Protein AF-A0A943BUR5-F1 (afdb_monomer_lite)

pLDDT: mean 74.82, std 19.01, range [36.94, 98.31]

Radius of gyration: 28.31 Å; chains: 1; bounding box: 48×36×128 Å

Structure (mmCIF, N/CA/C/O backbone):
data_AF-A0A943BUR5-F1
#
_entry.id   AF-A0A943BUR5-F1
#
loop_
_atom_site.group_PDB
_atom_site.id
_atom_site.type_symbol
_atom_site.label_atom_id
_atom_site.label_alt_id
_atom_site.label_comp_id
_atom_site.label_asym_id
_atom_site.label_entity_id
_atom_site.label_seq_id
_atom_site.pdbx_PDB_ins_code
_atom_site.Cartn_x
_atom_site.Cartn_y
_atom_site.Cartn_z
_atom_site.occupancy
_atom_site.B_iso_or_equiv
_atom_site.auth_seq_id
_atom_site.auth_comp_id
_atom_site.auth_asym_id
_atom_site.auth_atom_id
_atom_site.pdbx_PDB_model_num
ATOM 1 N N . MET A 1 1 ? -1.966 -0.300 -66.893 1.00 48.59 1 MET A N 1
ATOM 2 C CA . MET A 1 1 ? -0.789 -0.716 -66.089 1.00 48.59 1 MET A CA 1
ATOM 3 C C . MET A 1 1 ? -0.615 0.048 -64.767 1.00 48.59 1 MET A C 1
ATOM 5 O O . MET A 1 1 ? -0.230 -0.584 -63.796 1.00 48.59 1 MET A O 1
ATOM 9 N N . LYS A 1 2 ? -0.965 1.343 -64.656 1.00 49.06 2 LYS A N 1
ATOM 10 C CA . LYS A 1 2 ? -0.746 2.152 -63.429 1.00 49.06 2 LYS A CA 1
ATOM 11 C C . LYS A 1 2 ? -1.507 1.697 -62.161 1.00 49.06 2 LYS A C 1
ATOM 13 O O . LYS A 1 2 ? -0.948 1.743 -61.075 1.00 49.06 2 LYS A O 1
ATOM 18 N N . LYS A 1 3 ? -2.745 1.194 -62.281 1.00 46.44 3 LYS A N 1
ATOM 19 C CA . LYS A 1 3 ? -3.574 0.787 -61.118 1.00 46.44 3 LYS A CA 1
ATOM 20 C C . LYS A 1 3 ? -3.070 -0.474 -60.391 1.00 46.44 3 LYS A C 1
ATOM 22 O O . LYS A 1 3 ? -3.267 -0.600 -59.191 1.00 46.44 3 LYS A O 1
ATOM 27 N N . ARG A 1 4 ? -2.395 -1.387 -61.104 1.00 51.41 4 ARG A N 1
ATOM 28 C CA . ARG A 1 4 ? -1.845 -2.628 -60.523 1.00 51.41 4 ARG A CA 1
ATOM 29 C C . ARG A 1 4 ? -0.559 -2.374 -59.729 1.00 51.41 4 ARG A C 1
ATOM 31 O O . ARG A 1 4 ? -0.364 -2.996 -58.698 1.00 51.41 4 ARG A O 1
ATOM 38 N N . PHE A 1 5 ? 0.258 -1.412 -60.160 1.00 54.47 5 PHE A N 1
ATOM 39 C CA . PHE A 1 5 ? 1.472 -1.009 -59.440 1.00 54.47 5 PHE A CA 1
ATOM 40 C C . PHE A 1 5 ? 1.167 -0.359 -58.085 1.00 54.47 5 PHE A C 1
ATOM 42 O O . PHE A 1 5 ? 1.827 -0.668 -57.099 1.00 54.47 5 PHE A O 1
ATOM 49 N N . ILE A 1 6 ? 0.128 0.480 -58.015 1.00 58.66 6 ILE A N 1
ATOM 50 C CA . ILE A 1 6 ? -0.286 1.131 -56.761 1.00 58.66 6 ILE A CA 1
ATOM 51 C C . ILE A 1 6 ? -0.806 0.097 -55.753 1.00 58.66 6 ILE A C 1
ATOM 53 O O . ILE A 1 6 ? -0.440 0.154 -54.586 1.00 58.66 6 ILE A O 1
ATOM 57 N N . ALA A 1 7 ? -1.599 -0.883 -56.198 1.00 56.56 7 ALA A N 1
ATOM 58 C CA . ALA A 1 7 ? -2.102 -1.947 -55.327 1.00 56.56 7 ALA A CA 1
ATOM 59 C C . ALA A 1 7 ? -0.975 -2.836 -54.769 1.00 56.56 7 ALA A C 1
ATOM 61 O O . ALA A 1 7 ? -1.014 -3.212 -53.602 1.00 56.56 7 ALA A O 1
ATOM 62 N N . ILE A 1 8 ? 0.051 -3.123 -55.578 1.00 63.22 8 ILE A N 1
ATOM 63 C CA . ILE A 1 8 ? 1.225 -3.895 -55.147 1.00 63.22 8 ILE A CA 1
ATOM 64 C C . ILE A 1 8 ? 2.086 -3.085 -54.171 1.00 63.22 8 ILE A C 1
ATOM 66 O O . ILE A 1 8 ? 2.535 -3.642 -53.178 1.00 63.22 8 ILE A O 1
ATOM 70 N N . MET A 1 9 ? 2.267 -1.774 -54.385 1.00 54.09 9 MET A N 1
ATOM 71 C CA . MET A 1 9 ? 2.947 -0.914 -53.406 1.00 54.09 9 MET A CA 1
ATOM 72 C C . MET A 1 9 ? 2.174 -0.797 -52.092 1.00 54.09 9 MET A C 1
ATOM 74 O O . MET A 1 9 ? 2.799 -0.815 -51.041 1.00 54.09 9 MET A O 1
ATOM 78 N N . LEU A 1 10 ? 0.839 -0.713 -52.124 1.00 55.47 10 LEU A N 1
ATOM 79 C CA . LEU A 1 10 ? 0.026 -0.679 -50.904 1.00 55.47 10 LEU A CA 1
ATOM 80 C C . LEU A 1 10 ? 0.082 -2.015 -50.155 1.00 55.47 10 LEU A C 1
ATOM 82 O O . LEU A 1 10 ? 0.189 -2.022 -48.936 1.00 55.47 10 LEU A O 1
ATOM 86 N N . ALA A 1 11 ? 0.059 -3.141 -50.873 1.00 56.50 11 ALA A N 1
ATOM 87 C CA . ALA A 1 11 ? 0.195 -4.473 -50.288 1.00 56.50 11 ALA A CA 1
ATOM 88 C C . ALA A 1 11 ? 1.608 -4.719 -49.735 1.00 56.50 11 ALA A C 1
ATOM 90 O O . ALA A 1 11 ? 1.746 -5.290 -48.659 1.00 56.50 11 ALA A O 1
ATOM 91 N N . ALA A 1 12 ? 2.649 -4.237 -50.420 1.00 57.38 12 ALA A N 1
ATOM 92 C CA . ALA A 1 12 ? 4.021 -4.266 -49.923 1.00 57.38 12 ALA A CA 1
ATOM 93 C C . ALA A 1 12 ? 4.194 -3.345 -48.708 1.00 57.38 12 ALA A C 1
ATOM 95 O O . ALA A 1 12 ? 4.825 -3.743 -47.739 1.00 57.38 12 ALA A O 1
ATOM 96 N N . LEU A 1 13 ? 3.575 -2.160 -48.699 1.00 53.06 13 LEU A N 1
ATOM 97 C CA . LEU A 1 13 ? 3.567 -1.275 -47.536 1.00 53.06 13 LEU A CA 1
ATOM 98 C C . LEU A 1 13 ? 2.809 -1.914 -46.369 1.00 53.06 13 LEU A C 1
ATOM 100 O O . LEU A 1 13 ? 3.304 -1.869 -45.259 1.00 53.06 13 LEU A O 1
ATOM 104 N N . MET A 1 14 ? 1.677 -2.587 -46.595 1.00 55.06 14 MET A N 1
ATOM 105 C CA . MET A 1 14 ? 0.971 -3.323 -45.537 1.00 55.06 14 MET A CA 1
ATOM 106 C C . MET A 1 14 ? 1.717 -4.583 -45.074 1.00 55.06 14 MET A C 1
ATOM 108 O O . MET A 1 14 ? 1.584 -4.954 -43.916 1.00 55.06 14 MET A O 1
ATOM 112 N N . ALA A 1 15 ? 2.543 -5.203 -45.921 1.00 54.59 15 ALA A N 1
ATOM 113 C CA . ALA A 1 15 ? 3.412 -6.321 -45.545 1.00 54.59 15 ALA A CA 1
ATOM 114 C C . ALA A 1 15 ? 4.686 -5.870 -44.801 1.00 54.59 15 ALA A C 1
ATOM 116 O O . ALA A 1 15 ? 5.182 -6.600 -43.952 1.00 54.59 15 ALA A O 1
ATOM 117 N N . VAL A 1 16 ? 5.195 -4.665 -45.079 1.00 51.19 16 VAL A N 1
ATOM 118 C CA . VAL A 1 16 ? 6.339 -4.057 -44.369 1.00 51.19 16 VAL A CA 1
ATOM 119 C C . VAL A 1 16 ? 5.877 -3.325 -43.096 1.00 51.19 16 VAL A C 1
ATOM 121 O O . VAL A 1 16 ? 6.610 -3.272 -42.113 1.00 51.19 16 VAL A O 1
ATOM 124 N N . CYS A 1 17 ? 4.641 -2.814 -43.076 1.00 44.69 17 CYS A N 1
ATOM 125 C CA . CYS A 1 17 ? 3.959 -2.278 -41.893 1.00 44.69 17 CYS A CA 1
ATOM 126 C C . CYS A 1 17 ? 3.284 -3.363 -41.048 1.00 44.69 17 CYS A C 1
ATOM 128 O O . CYS A 1 17 ? 2.926 -3.081 -39.907 1.00 44.69 17 CYS A O 1
ATOM 130 N N . ALA A 1 18 ? 3.200 -4.605 -41.535 1.00 42.75 18 ALA A N 1
ATOM 131 C CA . ALA A 1 18 ? 3.082 -5.792 -40.696 1.00 42.75 18 ALA A CA 1
ATOM 132 C C . ALA A 1 18 ? 4.428 -6.065 -40.003 1.00 42.75 18 ALA A C 1
ATOM 134 O O . ALA A 1 18 ? 4.940 -7.182 -39.980 1.00 42.75 18 ALA A O 1
ATOM 135 N N . VAL A 1 19 ? 4.993 -5.025 -39.380 1.00 43.94 19 VAL A N 1
ATOM 136 C CA . VAL A 1 19 ? 5.709 -5.232 -38.131 1.00 43.94 19 VAL A CA 1
ATOM 137 C C . VAL A 1 19 ? 4.718 -6.035 -37.300 1.00 43.94 19 VAL A C 1
ATOM 139 O O . VAL A 1 19 ? 3.566 -5.597 -37.187 1.00 43.94 19 VAL A O 1
ATOM 142 N N . PRO A 1 20 ? 5.075 -7.218 -36.780 1.00 40.97 20 PRO A N 1
ATOM 143 C CA . PRO A 1 20 ? 4.248 -7.797 -35.753 1.00 40.97 20 PRO A CA 1
ATOM 144 C C . PRO A 1 20 ? 4.108 -6.687 -34.716 1.00 40.97 20 PRO A C 1
ATOM 146 O O . PRO A 1 20 ? 5.071 -6.307 -34.055 1.00 40.97 20 PRO A O 1
ATOM 149 N N . ILE A 1 21 ? 2.900 -6.141 -34.586 1.00 41.62 21 ILE A N 1
ATOM 150 C CA . ILE A 1 21 ? 2.467 -5.547 -33.338 1.00 41.62 21 ILE A CA 1
ATOM 151 C C . ILE A 1 21 ? 2.339 -6.755 -32.402 1.00 41.62 21 ILE A C 1
ATOM 153 O O . ILE A 1 21 ? 1.270 -7.089 -31.909 1.00 41.62 21 ILE A O 1
ATOM 157 N N . SER A 1 22 ? 3.453 -7.439 -32.125 1.00 36.94 22 SER A N 1
ATOM 158 C CA . SER A 1 22 ? 3.796 -7.705 -30.754 1.00 36.94 22 SER A CA 1
ATOM 159 C C . SER A 1 22 ? 3.764 -6.319 -30.132 1.00 36.94 22 SER A C 1
ATOM 161 O O . SER A 1 22 ? 4.741 -5.572 -30.131 1.00 36.94 22 SER A O 1
ATOM 163 N N . ALA A 1 23 ? 2.571 -5.940 -29.661 1.00 41.44 23 ALA A N 1
ATOM 164 C CA . ALA A 1 23 ? 2.467 -5.175 -28.446 1.00 41.44 23 ALA A CA 1
ATOM 165 C C . ALA A 1 23 ? 3.568 -5.764 -27.575 1.00 41.44 23 ALA A C 1
ATOM 167 O O . ALA A 1 23 ? 3.524 -6.958 -27.271 1.00 41.44 23 ALA A O 1
ATOM 168 N N . MET A 1 24 ? 4.648 -5.009 -27.375 1.00 42.25 24 MET A N 1
ATOM 169 C CA . MET A 1 24 ? 5.678 -5.420 -26.447 1.00 42.25 24 MET A CA 1
ATOM 170 C C . MET A 1 24 ? 4.953 -5.467 -25.114 1.00 42.25 24 MET A C 1
ATOM 172 O O . MET A 1 24 ? 4.762 -4.433 -24.478 1.00 42.25 24 MET A O 1
ATOM 176 N N . ALA A 1 25 ? 4.408 -6.638 -24.789 1.00 55.25 25 ALA A N 1
ATOM 177 C CA . ALA A 1 25 ? 3.836 -6.899 -23.497 1.00 55.25 25 ALA A CA 1
ATOM 178 C C . ALA A 1 25 ? 4.980 -6.612 -22.540 1.00 55.25 25 ALA A C 1
ATOM 180 O O . ALA A 1 25 ? 6.083 -7.134 -22.711 1.00 55.25 25 ALA A O 1
ATOM 181 N N . ALA A 1 26 ? 4.753 -5.666 -21.639 1.00 62.28 26 ALA A N 1
ATOM 182 C CA . ALA A 1 26 ? 5.727 -5.381 -20.613 1.00 62.28 26 ALA A CA 1
ATOM 183 C C . ALA A 1 26 ? 6.001 -6.683 -19.854 1.00 62.28 26 ALA A C 1
ATOM 185 O O . ALA A 1 26 ? 5.065 -7.440 -19.579 1.00 62.28 26 ALA A O 1
ATOM 186 N N . ASP A 1 27 ? 7.264 -6.949 -19.531 1.00 77.62 27 ASP A N 1
ATOM 187 C CA . ASP A 1 27 ? 7.582 -8.143 -18.758 1.00 77.62 27 ASP A CA 1
ATOM 188 C C . ASP A 1 27 ? 6.892 -8.043 -17.392 1.00 77.62 27 ASP A C 1
ATOM 190 O O . ASP A 1 27 ? 6.900 -6.990 -16.741 1.00 77.62 27 ASP A O 1
ATOM 194 N N . ALA A 1 28 ? 6.273 -9.132 -16.944 1.00 78.75 28 ALA A N 1
ATOM 195 C CA . ALA A 1 28 ? 5.596 -9.143 -15.656 1.00 78.75 28 ALA A CA 1
ATOM 196 C C . ALA A 1 28 ? 6.623 -9.066 -14.517 1.00 78.75 28 ALA A C 1
ATOM 198 O O . ALA A 1 28 ? 7.627 -9.784 -14.527 1.00 78.75 28 ALA A O 1
ATOM 199 N N . LEU A 1 29 ? 6.373 -8.226 -13.514 1.00 79.31 29 LEU A N 1
ATOM 200 C CA . LEU A 1 29 ? 7.047 -8.369 -12.223 1.00 79.31 29 LEU A CA 1
ATOM 201 C C . LEU A 1 29 ? 6.385 -9.516 -11.451 1.00 79.31 29 LEU A C 1
ATOM 203 O O . LEU A 1 29 ? 5.164 -9.652 -11.449 1.00 79.31 29 LEU A O 1
ATOM 207 N N . ALA A 1 30 ? 7.186 -10.330 -10.776 1.00 79.62 30 ALA A N 1
ATOM 208 C CA . ALA A 1 30 ? 6.724 -11.330 -9.829 1.00 79.62 30 ALA A CA 1
ATOM 209 C C . ALA A 1 30 ? 6.472 -10.688 -8.459 1.00 79.62 30 ALA A C 1
ATOM 211 O O . ALA A 1 30 ? 7.223 -9.813 -8.028 1.00 79.62 30 ALA A O 1
ATOM 212 N N . PHE A 1 31 ? 5.425 -11.136 -7.768 1.00 80.00 31 PHE A N 1
ATOM 213 C CA . PHE A 1 31 ? 5.114 -10.725 -6.400 1.00 80.00 31 PHE A CA 1
ATOM 214 C C . PHE A 1 31 ? 5.799 -11.644 -5.392 1.00 80.00 31 PHE A C 1
ATOM 216 O O . PHE A 1 31 ? 5.808 -12.864 -5.550 1.00 80.00 31 PHE A O 1
ATOM 223 N N . THR A 1 32 ? 6.332 -11.073 -4.317 1.00 74.06 32 THR A N 1
ATOM 224 C CA . THR A 1 32 ? 6.705 -11.837 -3.124 1.00 74.06 32 THR A CA 1
ATOM 225 C C . THR A 1 32 ? 6.250 -11.116 -1.869 1.00 74.06 32 THR A C 1
ATOM 227 O O . THR A 1 32 ? 6.523 -9.929 -1.668 1.00 74.06 32 THR A O 1
ATOM 230 N N . ASP A 1 33 ? 5.550 -11.875 -1.029 1.00 72.06 33 ASP A N 1
ATOM 231 C CA . ASP A 1 33 ? 5.051 -11.429 0.264 1.00 72.06 33 ASP A CA 1
ATOM 232 C C . ASP A 1 33 ? 6.199 -11.387 1.292 1.00 72.06 33 ASP A C 1
ATOM 234 O O . ASP A 1 33 ? 7.000 -12.318 1.361 1.00 72.06 33 ASP A O 1
ATOM 238 N N . SER A 1 34 ? 6.277 -10.315 2.090 1.00 61.88 34 SER A N 1
ATOM 239 C CA . SER A 1 34 ? 7.180 -10.168 3.243 1.00 61.88 34 SER A CA 1
ATOM 240 C C . SER A 1 34 ? 8.657 -10.509 2.977 1.00 61.88 34 SER A C 1
ATOM 242 O O . SER A 1 34 ? 9.222 -11.446 3.544 1.00 61.88 34 SER A O 1
ATOM 244 N N . THR A 1 35 ? 9.330 -9.683 2.175 1.00 59.72 35 THR A N 1
ATOM 245 C CA . THR A 1 35 ? 10.723 -9.894 1.737 1.00 59.72 35 THR A CA 1
ATOM 246 C C . THR A 1 35 ? 11.809 -9.550 2.760 1.00 59.72 35 THR A C 1
ATOM 248 O O . THR A 1 35 ? 12.970 -9.458 2.386 1.00 59.72 35 THR A O 1
ATOM 251 N N . GLY A 1 36 ? 11.486 -9.338 4.038 1.00 53.09 36 GLY A N 1
ATOM 252 C CA . GLY A 1 36 ? 12.502 -9.001 5.043 1.00 53.09 36 GLY A CA 1
ATOM 253 C C . GLY A 1 36 ? 12.962 -7.541 5.030 1.00 53.09 36 GLY A C 1
ATOM 254 O O . GLY A 1 36 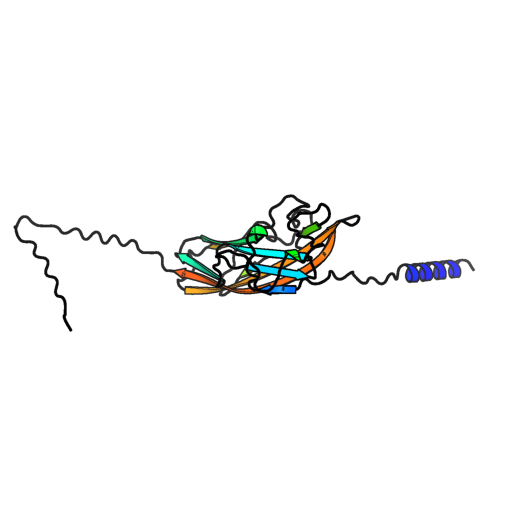? 14.060 -7.240 5.484 1.00 53.09 36 GLY A O 1
ATOM 255 N N . ILE A 1 37 ? 12.129 -6.600 4.569 1.00 65.75 37 ILE A N 1
ATOM 256 C CA . ILE A 1 37 ? 12.356 -5.183 4.898 1.00 65.75 37 ILE A CA 1
ATOM 257 C C . ILE A 1 37 ? 12.342 -5.071 6.431 1.00 65.75 37 ILE A C 1
ATOM 259 O O . ILE A 1 37 ? 11.365 -5.500 7.051 1.00 65.75 37 ILE A O 1
ATOM 263 N N . ASN A 1 38 ? 13.408 -4.556 7.061 1.00 69.69 38 ASN A N 1
ATOM 264 C CA . ASN A 1 38 ? 13.491 -4.422 8.521 1.00 69.69 38 ASN A CA 1
ATOM 265 C C . ASN A 1 38 ? 12.615 -3.257 8.991 1.00 69.69 38 ASN A C 1
ATOM 267 O O . ASN A 1 38 ? 13.077 -2.195 9.401 1.00 69.69 38 ASN A O 1
ATOM 271 N N . THR A 1 39 ? 11.314 -3.476 8.896 1.00 75.88 39 THR A N 1
ATOM 272 C CA . THR A 1 39 ? 10.265 -2.580 9.344 1.00 75.88 39 THR A CA 1
ATOM 273 C C . THR A 1 39 ? 9.310 -3.356 10.235 1.00 75.88 39 THR A C 1
ATOM 275 O O . THR A 1 39 ? 9.139 -4.564 10.081 1.00 75.88 39 THR A O 1
ATOM 278 N N . ASN A 1 40 ? 8.668 -2.669 11.178 1.00 83.44 40 ASN A N 1
ATOM 279 C CA . ASN A 1 40 ? 7.576 -3.246 11.965 1.00 83.44 40 ASN A CA 1
ATOM 280 C C . ASN A 1 40 ? 6.247 -3.273 11.199 1.00 83.44 40 ASN A C 1
ATOM 282 O O . ASN A 1 40 ? 5.256 -3.798 11.707 1.00 83.44 40 ASN A O 1
ATOM 286 N N . HIS A 1 41 ? 6.243 -2.740 9.981 1.00 88.19 41 HIS A N 1
ATOM 287 C CA . HIS A 1 41 ? 5.082 -2.689 9.116 1.00 88.19 41 HIS A CA 1
ATOM 288 C C . HIS A 1 41 ? 4.998 -3.887 8.175 1.00 88.19 41 HIS A C 1
ATOM 290 O O . HIS A 1 41 ? 5.984 -4.582 7.917 1.00 88.19 41 HIS A O 1
ATOM 296 N N . TYR A 1 42 ? 3.810 -4.108 7.624 1.00 90.12 42 TYR A N 1
ATOM 297 C CA . TYR A 1 42 ? 3.668 -5.024 6.505 1.00 90.12 42 TYR A CA 1
ATOM 298 C C . TYR A 1 42 ? 4.484 -4.523 5.304 1.00 90.12 42 TYR A C 1
ATOM 300 O O . TYR A 1 42 ? 4.489 -3.331 4.990 1.00 90.12 42 TYR A O 1
ATOM 308 N N . SER A 1 43 ? 5.178 -5.430 4.622 1.00 86.44 43 SER A N 1
ATOM 309 C CA . SER A 1 43 ? 5.984 -5.105 3.446 1.00 86.44 43 SER A CA 1
ATOM 310 C C . SER A 1 43 ? 5.935 -6.220 2.414 1.00 86.44 43 SER A C 1
ATOM 312 O O . SER A 1 43 ? 5.683 -7.379 2.737 1.00 86.44 43 SER A O 1
ATOM 314 N N . PHE A 1 44 ? 6.168 -5.862 1.159 1.00 84.56 44 PHE A N 1
ATOM 315 C CA . PHE A 1 44 ? 6.197 -6.787 0.032 1.00 84.56 44 PHE A CA 1
ATOM 316 C C . PHE A 1 44 ? 7.045 -6.194 -1.091 1.00 84.56 44 PHE A C 1
ATOM 318 O O . PHE A 1 44 ? 7.276 -4.984 -1.141 1.00 84.56 44 PHE A O 1
ATOM 325 N N . THR A 1 45 ? 7.481 -7.034 -2.022 1.00 80.81 45 THR A N 1
ATOM 326 C CA . THR A 1 45 ? 8.295 -6.587 -3.155 1.00 80.81 45 THR A CA 1
ATOM 327 C C . THR A 1 45 ? 7.751 -7.147 -4.457 1.00 80.81 45 THR A C 1
ATOM 329 O O . THR A 1 45 ? 7.235 -8.264 -4.513 1.00 80.81 45 THR A O 1
ATOM 332 N N . LEU A 1 46 ? 7.892 -6.354 -5.513 1.00 82.12 46 LEU A N 1
ATOM 333 C CA . LEU A 1 46 ? 7.727 -6.798 -6.889 1.00 82.12 46 LEU A CA 1
ATOM 334 C C . LEU A 1 46 ? 9.096 -6.861 -7.549 1.00 82.12 46 LEU A C 1
ATOM 336 O O . LEU A 1 46 ? 9.853 -5.908 -7.401 1.00 82.12 46 LEU A O 1
ATOM 340 N N . TYR A 1 47 ? 9.419 -7.919 -8.284 1.00 78.12 47 TYR A N 1
ATOM 341 C CA . TYR A 1 47 ? 10.745 -8.063 -8.893 1.00 78.12 47 TYR A CA 1
ATOM 342 C C . TYR A 1 47 ? 10.719 -8.862 -10.196 1.00 78.12 47 TYR A C 1
ATOM 344 O O . TYR A 1 47 ? 9.834 -9.679 -10.426 1.00 78.12 47 TYR A O 1
ATOM 352 N N . ASN A 1 48 ? 11.699 -8.637 -11.063 1.00 75.56 48 ASN A N 1
ATOM 353 C CA . ASN A 1 48 ? 11.995 -9.495 -12.209 1.00 75.56 48 ASN A CA 1
ATOM 354 C C . ASN A 1 48 ? 13.465 -9.299 -12.596 1.00 75.56 48 ASN A C 1
ATOM 356 O O . ASN A 1 48 ? 13.839 -8.205 -13.034 1.00 75.56 48 ASN A O 1
ATOM 360 N N . GLY A 1 49 ? 14.278 -10.349 -12.447 1.00 72.94 49 GLY A N 1
ATOM 361 C CA . GLY A 1 49 ? 15.734 -10.235 -12.535 1.00 72.94 49 GLY A CA 1
ATOM 362 C C . GLY A 1 49 ? 16.249 -9.277 -11.461 1.00 72.94 49 GLY A C 1
ATOM 363 O O . GLY A 1 49 ? 15.844 -9.390 -10.306 1.00 72.94 49 GLY A O 1
ATOM 364 N N . ASP A 1 50 ? 17.069 -8.306 -11.862 1.00 70.19 50 ASP A N 1
ATOM 365 C CA . ASP A 1 50 ? 17.629 -7.312 -10.938 1.00 70.19 50 ASP A CA 1
ATOM 366 C C . ASP A 1 50 ? 16.732 -6.074 -10.718 1.00 70.19 50 ASP A C 1
ATOM 368 O O . ASP A 1 50 ? 17.080 -5.184 -9.940 1.00 70.19 50 ASP A O 1
ATOM 372 N N . ASP A 1 51 ? 15.605 -5.960 -11.429 1.00 73.44 51 ASP A N 1
ATOM 373 C CA . ASP A 1 51 ? 14.683 -4.835 -11.253 1.00 73.44 51 ASP A CA 1
ATOM 374 C C . ASP A 1 51 ? 13.663 -5.160 -10.164 1.00 73.44 51 ASP A C 1
ATOM 376 O O . ASP A 1 51 ? 13.019 -6.212 -10.216 1.00 73.44 51 ASP A O 1
ATOM 380 N N . TYR A 1 52 ? 13.451 -4.236 -9.224 1.00 76.25 52 TYR A N 1
ATOM 381 C CA . TYR A 1 52 ? 12.471 -4.421 -8.157 1.00 76.25 52 TYR A CA 1
ATOM 382 C C . TYR A 1 52 ? 11.808 -3.122 -7.671 1.00 76.25 52 TYR A C 1
ATOM 384 O O . TYR A 1 52 ? 12.307 -2.019 -7.889 1.00 76.25 52 TYR A O 1
ATOM 392 N N . ILE A 1 53 ? 10.664 -3.276 -6.995 1.00 78.88 53 ILE A N 1
ATOM 393 C CA . ILE A 1 53 ? 9.860 -2.232 -6.349 1.00 78.88 53 ILE A CA 1
ATOM 394 C C . ILE A 1 53 ? 9.529 -2.716 -4.930 1.00 78.88 53 ILE A C 1
ATOM 396 O O . ILE A 1 53 ? 8.700 -3.614 -4.757 1.00 78.88 53 ILE A O 1
ATOM 400 N N . ALA A 1 54 ? 10.183 -2.143 -3.920 1.00 79.62 54 ALA A N 1
ATOM 401 C CA . ALA A 1 54 ? 9.981 -2.492 -2.513 1.00 79.62 54 ALA A CA 1
ATOM 402 C C . ALA A 1 54 ? 8.899 -1.617 -1.871 1.00 79.62 54 ALA A C 1
ATOM 404 O O . ALA A 1 54 ? 9.002 -0.394 -1.866 1.00 79.62 54 ALA A O 1
ATOM 405 N N . ASN A 1 55 ? 7.882 -2.233 -1.284 1.00 84.06 55 ASN A N 1
ATOM 406 C CA . ASN A 1 55 ? 6.736 -1.528 -0.728 1.00 84.06 55 ASN A CA 1
ATOM 407 C C . ASN A 1 55 ? 6.618 -1.774 0.774 1.00 84.06 55 ASN A C 1
ATOM 409 O O . ASN A 1 55 ? 6.797 -2.894 1.255 1.00 84.06 55 ASN A O 1
ATOM 413 N N . VAL A 1 56 ? 6.241 -0.726 1.498 1.00 87.56 56 VAL A N 1
ATOM 414 C CA . VAL A 1 56 ? 5.851 -0.787 2.906 1.00 87.56 56 VAL A CA 1
ATOM 415 C C . VAL A 1 56 ? 4.440 -0.234 3.024 1.00 87.56 56 VAL A C 1
ATOM 417 O O . VAL A 1 56 ? 4.147 0.833 2.493 1.00 87.56 56 VAL A O 1
ATOM 420 N N . LEU A 1 57 ? 3.560 -0.965 3.703 1.00 92.69 57 LEU A N 1
ATOM 421 C CA . LEU A 1 57 ? 2.222 -0.504 4.050 1.00 92.69 57 LEU A CA 1
ATOM 422 C C . LEU A 1 57 ? 2.238 -0.016 5.500 1.00 92.69 57 LEU A C 1
ATOM 424 O O . LEU A 1 57 ? 1.969 -0.773 6.433 1.00 92.69 57 LEU A O 1
ATOM 428 N N . GLU A 1 58 ? 2.585 1.253 5.690 1.00 92.50 58 GLU A N 1
ATOM 429 C CA . GLU A 1 58 ? 2.533 1.898 7.000 1.00 92.50 58 GLU A CA 1
ATOM 430 C C . GLU A 1 58 ? 1.088 1.917 7.516 1.00 92.50 58 GLU A C 1
ATOM 432 O O . GLU A 1 58 ? 0.131 1.961 6.740 1.00 92.50 58 GLU A O 1
ATOM 437 N N . GLY A 1 59 ? 0.921 1.867 8.836 1.00 92.50 59 GLY A N 1
ATOM 438 C CA . GLY A 1 59 ? -0.383 1.701 9.482 1.00 92.50 59 GLY A CA 1
ATOM 439 C C . GLY A 1 59 ? -0.776 0.238 9.697 1.00 92.50 59 GLY A C 1
ATOM 440 O O . GLY A 1 59 ? -1.431 -0.046 10.692 1.00 92.50 59 GLY A O 1
ATOM 441 N N . ALA A 1 60 ? -0.300 -0.695 8.864 1.00 93.75 60 ALA A N 1
ATOM 442 C CA . ALA A 1 60 ? -0.413 -2.131 9.117 1.00 93.75 60 ALA A CA 1
ATOM 443 C C . ALA A 1 60 ? 0.868 -2.674 9.766 1.00 93.75 60 ALA A C 1
ATOM 445 O O . ALA A 1 60 ? 1.974 -2.345 9.336 1.00 93.75 60 ALA A O 1
ATOM 446 N N . ASP A 1 61 ? 0.736 -3.522 10.783 1.00 93.06 61 ASP A N 1
ATOM 447 C CA . ASP A 1 61 ? 1.842 -4.298 11.347 1.00 93.06 61 ASP A CA 1
ATOM 448 C C . ASP A 1 61 ? 2.282 -5.438 10.405 1.00 93.06 61 ASP A C 1
ATOM 450 O O . ASP A 1 61 ? 1.663 -5.687 9.369 1.00 93.06 61 ASP A O 1
ATOM 454 N N . LYS A 1 62 ? 3.339 -6.180 10.765 1.00 89.25 62 LYS A N 1
ATOM 455 C CA . LYS A 1 62 ? 3.831 -7.341 9.989 1.00 89.25 62 LYS A CA 1
ATOM 456 C C . LYS A 1 62 ? 2.763 -8.404 9.691 1.00 89.25 62 LYS A C 1
ATOM 458 O O . LYS A 1 62 ? 2.885 -9.120 8.702 1.00 89.25 62 LYS A O 1
ATOM 463 N N . ASN A 1 63 ? 1.719 -8.495 10.514 1.00 90.75 63 ASN A N 1
ATOM 464 C CA . ASN A 1 63 ? 0.602 -9.427 10.360 1.00 90.75 63 ASN A CA 1
ATOM 465 C C . ASN A 1 63 ? -0.571 -8.803 9.583 1.00 90.75 63 ASN A C 1
ATOM 467 O O . ASN A 1 63 ? -1.702 -9.287 9.680 1.00 90.75 63 ASN A O 1
ATOM 471 N N . LYS A 1 64 ? -0.310 -7.725 8.828 1.00 94.06 64 LYS A N 1
ATOM 472 C CA . LYS A 1 64 ? -1.285 -6.968 8.034 1.00 94.06 64 LYS A CA 1
ATOM 473 C C . LYS A 1 64 ? -2.394 -6.338 8.887 1.00 94.06 64 LYS A C 1
ATOM 475 O O . LYS A 1 64 ? -3.492 -6.132 8.381 1.00 94.06 64 LYS A O 1
ATOM 480 N N . THR A 1 65 ? -2.149 -6.051 10.166 1.00 96.62 65 THR A N 1
ATOM 481 C CA . THR A 1 65 ? -3.179 -5.584 11.107 1.00 96.62 65 THR A CA 1
ATOM 482 C C . THR A 1 65 ? -2.964 -4.129 11.519 1.00 96.62 65 THR A C 1
ATOM 484 O O . THR A 1 65 ? -1.857 -3.734 11.872 1.00 96.62 65 THR A O 1
ATOM 487 N N . GLN A 1 66 ? -4.033 -3.336 11.512 1.00 97.19 66 GLN A N 1
ATOM 488 C CA . GLN A 1 66 ? -4.105 -2.022 12.150 1.00 97.19 66 GLN A CA 1
ATOM 489 C C . GLN A 1 66 ? -5.211 -2.044 13.201 1.00 97.19 66 GLN A C 1
ATOM 491 O O . GLN A 1 66 ? -6.324 -2.472 12.900 1.00 97.19 66 GLN A O 1
ATOM 496 N N . THR A 1 67 ? -4.931 -1.539 14.399 1.00 96.19 67 THR A N 1
ATOM 497 C CA . THR A 1 67 ? -5.937 -1.357 15.453 1.00 96.19 67 THR A CA 1
ATOM 498 C C . THR A 1 67 ? -6.177 0.129 15.673 1.00 96.19 67 THR A C 1
ATOM 500 O O . THR A 1 67 ? -5.212 0.878 15.814 1.00 96.19 67 THR A O 1
ATOM 503 N N . VAL A 1 68 ? -7.441 0.548 15.703 1.00 95.25 68 VAL A N 1
ATOM 504 C CA . VAL A 1 68 ? -7.856 1.941 15.942 1.00 95.25 68 VAL A CA 1
ATOM 505 C C . VAL A 1 68 ? -9.071 1.990 16.858 1.00 95.25 68 VAL A C 1
ATOM 507 O O . VAL A 1 68 ? -9.890 1.066 16.855 1.00 95.25 68 VAL A O 1
ATOM 510 N N . GLU A 1 69 ? -9.213 3.072 17.618 1.00 93.38 69 GLU A N 1
ATOM 511 C CA . GLU A 1 69 ? -10.426 3.295 18.401 1.00 93.38 69 GLU A CA 1
ATOM 512 C C . GLU A 1 69 ? -11.546 3.833 17.495 1.00 93.38 69 GLU A C 1
ATOM 514 O O . GLU A 1 69 ? -11.318 4.598 16.554 1.00 93.38 69 GLU A O 1
ATOM 519 N N . LYS A 1 70 ? -12.788 3.416 17.758 1.00 91.75 70 LYS A N 1
ATOM 520 C CA . LYS A 1 70 ? -13.959 3.904 17.027 1.00 91.75 70 LYS A CA 1
ATOM 521 C C . LYS A 1 70 ? -14.049 5.430 17.103 1.00 91.75 70 LYS A C 1
ATOM 523 O O . LYS A 1 70 ? -13.999 6.010 18.185 1.00 91.75 70 LYS A O 1
ATOM 528 N N . GLY A 1 71 ? -14.260 6.064 15.951 1.00 88.12 71 GLY A N 1
ATOM 529 C CA . GLY A 1 71 ? -14.292 7.524 15.819 1.00 88.12 71 GLY A CA 1
ATOM 530 C C . GLY A 1 71 ? -12.947 8.125 15.417 1.00 88.12 71 GLY A C 1
ATOM 531 O O . GLY A 1 71 ? -12.907 9.276 14.987 1.00 88.12 71 GLY A O 1
ATOM 532 N N . GLU A 1 72 ? -11.861 7.352 15.474 1.00 92.50 72 GLU A N 1
ATOM 533 C CA . GLU A 1 72 ? -10.587 7.754 14.893 1.00 92.50 72 GLU A CA 1
ATOM 534 C C . GLU A 1 72 ? -10.552 7.495 13.383 1.00 92.50 72 GLU A C 1
ATOM 536 O O . GLU A 1 72 ? -11.309 6.704 12.813 1.00 92.50 72 GLU A O 1
ATOM 541 N N . THR A 1 73 ? -9.632 8.173 12.707 1.00 94.56 73 THR A N 1
ATOM 542 C CA . THR A 1 73 ? -9.362 7.936 11.291 1.00 94.56 73 THR A CA 1
ATOM 543 C C . THR A 1 73 ? -8.251 6.903 11.147 1.00 94.56 73 THR A C 1
ATOM 545 O O . THR A 1 73 ? -7.104 7.183 11.499 1.00 94.56 73 THR A O 1
ATOM 548 N N . ALA A 1 74 ? -8.558 5.744 10.565 1.00 97.00 74 ALA A N 1
ATOM 549 C CA . ALA A 1 74 ? -7.532 4.776 10.198 1.00 97.00 74 ALA A CA 1
ATOM 550 C C . ALA A 1 74 ? -6.827 5.221 8.914 1.00 97.00 74 ALA A C 1
ATOM 552 O O . ALA A 1 74 ? -7.470 5.616 7.935 1.00 97.00 74 ALA A O 1
ATOM 553 N N . LYS A 1 75 ? -5.495 5.155 8.917 1.00 97.81 75 LYS A N 1
ATOM 554 C CA . LYS A 1 75 ? -4.656 5.521 7.773 1.00 97.81 75 LYS A CA 1
ATOM 555 C C . LYS A 1 75 ? -3.697 4.387 7.458 1.00 97.81 75 LYS A C 1
ATOM 557 O O . LYS A 1 75 ? -2.910 4.002 8.322 1.00 97.81 75 LYS A O 1
ATOM 562 N N . PHE A 1 76 ? -3.739 3.931 6.210 1.00 97.56 76 PHE A N 1
ATOM 563 C CA . PHE A 1 76 ? -2.737 3.051 5.625 1.00 97.56 76 PHE A CA 1
ATOM 564 C C . PHE A 1 76 ? -1.976 3.827 4.552 1.00 97.56 76 PHE A C 1
ATOM 566 O O . PHE A 1 76 ? -2.600 4.399 3.657 1.00 97.56 76 PHE A O 1
ATOM 573 N N . VAL A 1 77 ? -0.647 3.853 4.620 1.00 96.12 77 VAL A N 1
ATOM 574 C CA . VAL A 1 77 ? 0.184 4.539 3.620 1.00 96.12 77 VAL A CA 1
ATOM 575 C C . VAL A 1 77 ? 1.038 3.504 2.911 1.00 96.12 77 VAL A C 1
ATOM 577 O O . VAL A 1 77 ? 1.962 2.943 3.492 1.00 96.12 77 VAL A O 1
ATOM 580 N N . LEU A 1 78 ? 0.712 3.234 1.649 1.00 92.88 78 LEU A N 1
ATOM 581 C CA . LEU A 1 78 ? 1.549 2.422 0.780 1.00 92.88 78 LEU A CA 1
ATOM 582 C C . LEU A 1 78 ? 2.682 3.300 0.262 1.00 92.88 78 LEU A C 1
ATOM 584 O O . LEU A 1 78 ? 2.443 4.219 -0.522 1.00 92.88 78 LEU A O 1
ATOM 588 N N . ASN A 1 79 ? 3.898 3.027 0.713 1.00 85.06 79 ASN A N 1
ATOM 589 C CA . ASN A 1 79 ? 5.071 3.849 0.469 1.00 85.06 79 ASN A CA 1
ATOM 590 C C . ASN A 1 79 ? 6.247 3.011 -0.049 1.00 85.06 79 ASN A C 1
ATOM 592 O O . ASN A 1 79 ? 6.233 1.778 0.007 1.00 85.06 79 ASN A O 1
ATOM 596 N N . ALA A 1 80 ? 7.282 3.697 -0.532 1.00 77.50 80 ALA A N 1
ATOM 597 C CA . ALA A 1 80 ? 8.556 3.073 -0.859 1.00 77.50 80 ALA A CA 1
ATOM 598 C C . ALA A 1 80 ? 9.210 2.531 0.420 1.00 77.50 80 ALA A C 1
ATOM 600 O O . ALA A 1 80 ? 9.364 3.262 1.399 1.00 77.50 80 ALA A O 1
ATOM 601 N N . GLY A 1 81 ? 9.652 1.276 0.402 1.00 69.44 81 GLY A N 1
ATOM 602 C CA . GLY A 1 81 ? 10.584 0.772 1.410 1.00 69.44 81 GLY A CA 1
ATOM 603 C C . GLY A 1 81 ? 11.980 1.372 1.229 1.00 69.44 81 GLY A C 1
ATOM 604 O O . GLY A 1 81 ? 12.402 1.649 0.105 1.00 69.44 81 GLY A O 1
ATOM 605 N N . THR A 1 82 ? 12.722 1.559 2.324 1.00 60.47 82 THR A N 1
ATOM 606 C CA . THR A 1 82 ? 14.130 1.978 2.252 1.00 60.47 82 THR A CA 1
ATOM 607 C C . THR A 1 82 ? 15.030 0.771 1.994 1.00 60.47 82 THR A C 1
ATOM 609 O O . THR A 1 82 ? 14.930 -0.253 2.669 1.00 60.47 82 THR A O 1
ATOM 612 N N . TYR A 1 83 ? 15.932 0.891 1.018 1.00 53.97 83 TYR A N 1
ATOM 613 C CA . TYR A 1 83 ? 16.860 -0.184 0.649 1.00 53.97 83 TYR A CA 1
ATOM 614 C C . TYR A 1 83 ? 17.883 -0.493 1.760 1.00 53.97 83 TYR A C 1
ATOM 616 O O . TYR A 1 83 ? 18.276 -1.641 1.926 1.00 53.97 83 TYR A O 1
ATOM 624 N N . GLU A 1 84 ? 18.265 0.515 2.554 1.00 51.56 84 GLU A N 1
ATOM 625 C CA . GLU A 1 84 ? 19.286 0.420 3.615 1.00 51.56 84 GLU A CA 1
ATOM 626 C C . GLU A 1 84 ? 1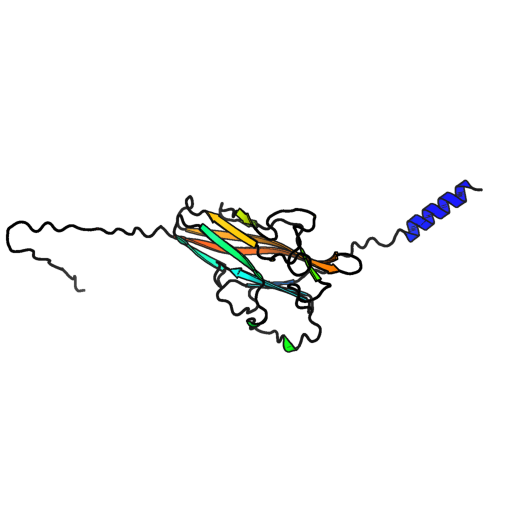8.872 -0.466 4.796 1.00 51.56 84 GLU A C 1
ATOM 628 O O . GLU A 1 84 ? 19.718 -0.893 5.576 1.00 51.56 84 GLU A O 1
ATOM 633 N N . SER A 1 85 ? 17.574 -0.743 4.941 1.00 45.44 85 SER A N 1
ATOM 634 C CA . SER A 1 85 ? 17.026 -1.513 6.057 1.00 45.44 85 SER A CA 1
ATOM 635 C C . SER A 1 85 ? 16.572 -2.917 5.660 1.00 45.44 85 SER A C 1
ATOM 637 O O . SER A 1 85 ? 16.045 -3.636 6.495 1.00 45.44 85 SER A O 1
ATOM 639 N N . ALA A 1 86 ? 16.728 -3.358 4.413 1.00 47.25 86 ALA A N 1
ATOM 640 C CA . ALA A 1 86 ? 16.175 -4.644 4.005 1.00 47.25 86 ALA A CA 1
ATOM 641 C C . ALA A 1 86 ? 17.127 -5.820 4.304 1.00 47.25 86 ALA A C 1
ATOM 643 O O . ALA A 1 86 ? 18.164 -5.984 3.666 1.00 47.25 86 ALA A O 1
ATOM 644 N N . THR A 1 87 ? 16.757 -6.655 5.280 1.00 44.28 87 THR A N 1
ATOM 645 C CA . THR A 1 87 ? 17.423 -7.919 5.620 1.00 44.28 87 THR A CA 1
ATOM 646 C C . THR A 1 87 ? 16.648 -9.062 4.978 1.00 44.28 87 THR A C 1
ATOM 648 O O . THR A 1 87 ? 15.748 -9.653 5.575 1.00 44.28 87 THR A O 1
ATOM 651 N N . TYR A 1 88 ? 16.962 -9.363 3.727 1.00 46.78 88 TYR A N 1
ATOM 652 C CA . TYR A 1 88 ? 16.218 -10.355 2.966 1.00 46.78 88 TYR A CA 1
ATOM 653 C C . TYR A 1 88 ? 16.545 -11.774 3.449 1.00 46.78 88 TYR A C 1
ATOM 655 O O . TYR A 1 88 ? 17.703 -12.193 3.358 1.00 46.78 88 TYR A O 1
ATOM 663 N N . PRO A 1 89 ? 15.569 -12.567 3.928 1.00 38.19 89 PRO A N 1
ATOM 664 C CA . PRO A 1 89 ? 15.792 -13.989 4.096 1.00 38.19 89 PRO A CA 1
ATOM 665 C C . PRO A 1 89 ? 15.979 -14.586 2.696 1.00 38.19 89 PRO A C 1
ATOM 667 O O . PRO A 1 89 ? 15.039 -14.649 1.909 1.00 38.19 89 PRO A O 1
ATOM 670 N N . ASN A 1 90 ? 17.206 -15.020 2.401 1.00 42.84 90 ASN A N 1
ATOM 671 C CA . ASN A 1 90 ? 17.627 -15.716 1.175 1.00 42.84 90 ASN A CA 1
ATOM 672 C C . ASN A 1 90 ? 17.972 -14.861 -0.060 1.00 42.84 90 ASN A C 1
ATOM 674 O O . ASN A 1 90 ? 18.057 -15.423 -1.151 1.00 42.84 90 ASN A O 1
ATOM 678 N N . VAL A 1 91 ? 18.227 -13.552 0.072 1.00 46.47 91 VAL A N 1
ATOM 679 C CA . VAL A 1 91 ? 18.753 -12.748 -1.051 1.00 46.47 91 VAL A CA 1
ATOM 680 C C . VAL A 1 91 ? 19.909 -11.856 -0.594 1.00 46.47 91 VAL A C 1
ATOM 682 O O . VAL A 1 91 ? 19.730 -10.934 0.196 1.00 46.47 91 VAL A O 1
ATOM 685 N N . ASP A 1 92 ? 21.108 -12.130 -1.105 1.00 50.81 92 ASP A N 1
ATOM 686 C CA . ASP A 1 92 ? 22.298 -11.303 -0.906 1.00 50.81 92 ASP A CA 1
ATOM 687 C C . ASP A 1 92 ? 22.369 -10.228 -2.001 1.00 50.81 92 ASP A C 1
ATOM 689 O O . ASP A 1 92 ? 22.751 -10.496 -3.140 1.00 50.8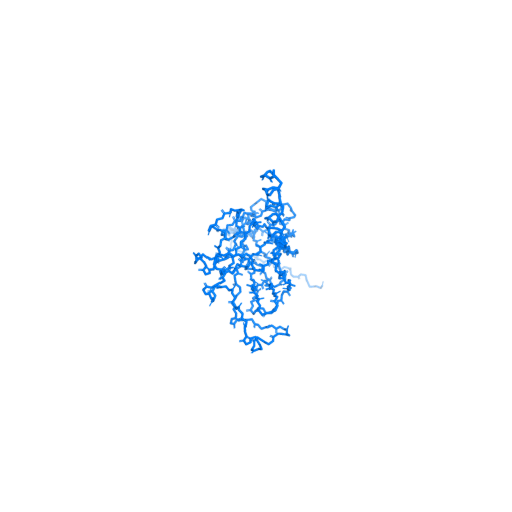1 92 ASP A O 1
ATOM 693 N N . PHE A 1 93 ? 21.995 -8.993 -1.657 1.00 48.19 93 PHE A N 1
ATOM 694 C CA . PHE A 1 93 ? 21.935 -7.884 -2.615 1.00 48.19 93 PHE A CA 1
ATOM 695 C C . PHE A 1 93 ? 23.303 -7.428 -3.127 1.00 48.19 93 PHE A C 1
ATOM 697 O O . PHE A 1 93 ? 23.370 -6.753 -4.154 1.00 48.19 93 PHE A O 1
ATOM 704 N N . SER A 1 94 ? 24.398 -7.835 -2.473 1.00 48.25 94 SER A N 1
ATOM 705 C CA . SER A 1 94 ? 25.749 -7.580 -2.982 1.00 48.25 94 SER A CA 1
ATOM 706 C C . SER A 1 94 ? 26.036 -8.318 -4.300 1.00 48.25 94 SER A C 1
ATOM 708 O O . SER A 1 94 ? 26.953 -7.943 -5.029 1.00 48.25 94 SER A O 1
ATOM 710 N N . GLN A 1 95 ? 25.214 -9.317 -4.651 1.00 47.34 95 GLN A N 1
ATOM 711 C CA . GLN A 1 95 ? 25.302 -10.067 -5.906 1.00 47.34 95 GLN A CA 1
ATOM 712 C C . GLN A 1 95 ? 24.674 -9.327 -7.099 1.00 47.34 95 GLN A C 1
ATOM 714 O O . GLN A 1 95 ? 25.023 -9.611 -8.247 1.00 47.34 95 GLN A O 1
ATOM 719 N N . TYR A 1 96 ? 23.805 -8.338 -6.859 1.00 50.62 96 TYR A N 1
ATOM 720 C CA . TYR A 1 96 ? 23.201 -7.515 -7.912 1.00 50.62 96 TYR A CA 1
ATOM 721 C C . TYR A 1 96 ? 24.159 -6.406 -8.357 1.00 50.62 96 TYR A C 1
ATOM 723 O O . TYR A 1 96 ? 23.958 -5.218 -8.106 1.00 50.62 96 TYR A O 1
ATOM 731 N N . THR A 1 97 ? 25.222 -6.808 -9.051 1.00 43.34 97 THR A N 1
ATOM 732 C CA . THR A 1 97 ? 26.256 -5.914 -9.606 1.00 43.34 97 THR A CA 1
ATOM 733 C C . THR A 1 97 ? 25.748 -5.029 -10.757 1.00 43.34 97 THR A C 1
ATOM 735 O O . THR A 1 97 ? 26.394 -4.043 -11.111 1.00 43.34 97 THR A O 1
ATOM 738 N N . THR A 1 98 ? 24.571 -5.345 -11.309 1.00 44.81 98 THR A N 1
ATOM 739 C CA . THR A 1 98 ? 23.901 -4.654 -12.428 1.00 44.81 98 THR A CA 1
ATOM 740 C C . THR A 1 98 ? 22.518 -4.090 -12.081 1.00 44.81 98 THR A C 1
ATOM 742 O O . THR A 1 98 ? 21.856 -3.507 -12.945 1.00 44.81 98 THR A O 1
ATOM 745 N N . GLY A 1 99 ? 22.078 -4.236 -10.826 1.00 44.88 99 GLY A N 1
ATOM 746 C CA . GLY A 1 99 ? 20.692 -4.013 -10.435 1.00 44.88 99 GLY A CA 1
ATOM 747 C C . GLY A 1 99 ? 20.242 -2.565 -10.478 1.00 44.88 99 GLY A C 1
ATOM 748 O O . GLY A 1 99 ? 20.840 -1.661 -9.904 1.00 44.88 99 GLY A O 1
ATOM 749 N N . SER A 1 100 ? 19.159 -2.342 -11.205 1.00 50.91 100 SER A N 1
ATOM 750 C CA . SER A 1 100 ? 18.534 -1.051 -11.419 1.00 50.91 100 SER A CA 1
ATOM 751 C C . SER A 1 100 ? 17.529 -0.791 -10.288 1.00 50.91 100 SER A C 1
ATOM 753 O O . SER A 1 100 ? 16.343 -1.087 -10.387 1.00 50.91 100 SER A O 1
ATOM 755 N N . TYR A 1 101 ? 18.037 -0.254 -9.178 1.00 60.12 101 TYR A N 1
ATOM 756 C CA . TYR A 1 101 ? 17.297 0.062 -7.951 1.00 60.12 101 TYR A CA 1
ATOM 757 C C . TYR A 1 101 ? 16.309 1.228 -8.135 1.00 60.12 101 TYR A C 1
ATOM 759 O O . TYR A 1 101 ? 16.615 2.356 -7.750 1.00 60.12 101 TYR A O 1
ATOM 767 N N . HIS A 1 102 ? 15.130 1.040 -8.734 1.00 57.31 102 HIS A N 1
ATOM 768 C CA . HIS A 1 102 ? 14.315 2.210 -9.100 1.00 57.31 102 HIS A CA 1
ATOM 769 C C . HIS A 1 102 ? 13.109 2.474 -8.204 1.00 57.31 102 HIS A C 1
ATOM 771 O O . HIS A 1 102 ? 11.973 2.164 -8.545 1.00 57.31 102 HIS A O 1
ATOM 777 N N . TYR A 1 103 ? 13.375 3.289 -7.178 1.00 56.84 103 TYR A N 1
ATOM 778 C CA . TYR A 1 103 ? 12.583 4.496 -6.911 1.00 56.84 103 TYR A CA 1
ATOM 779 C C . TYR A 1 103 ? 13.372 5.749 -7.317 1.00 56.84 103 TYR A C 1
ATOM 781 O O . TYR A 1 103 ? 13.789 6.557 -6.498 1.00 56.84 103 TYR A O 1
ATOM 789 N N . GLY A 1 104 ? 13.596 5.899 -8.624 1.00 50.50 104 GLY A N 1
ATOM 790 C CA . GLY A 1 104 ? 14.165 7.106 -9.219 1.00 50.50 104 GLY A CA 1
ATOM 791 C C . GLY A 1 104 ? 15.689 7.271 -9.174 1.00 50.50 104 GLY A C 1
ATOM 792 O O . GLY A 1 104 ? 16.181 8.381 -9.361 1.00 50.50 104 GLY A O 1
ATOM 793 N N . ALA A 1 105 ? 16.438 6.183 -8.977 1.00 47.91 105 ALA A N 1
ATOM 794 C CA . ALA A 1 105 ? 17.899 6.211 -8.900 1.00 47.91 105 ALA A CA 1
ATOM 795 C C . ALA A 1 105 ? 18.610 6.369 -10.261 1.00 47.91 105 ALA A C 1
ATOM 797 O O . ALA A 1 105 ? 19.823 6.564 -10.298 1.00 47.91 105 ALA A O 1
ATOM 798 N N . SER A 1 106 ? 17.897 6.318 -11.394 1.00 56.78 106 SER A N 1
ATOM 799 C CA . SER A 1 106 ? 18.483 6.639 -12.701 1.00 56.78 106 SER A CA 1
ATOM 800 C C . SER A 1 106 ? 17.593 7.540 -13.536 1.00 56.78 106 SER A C 1
ATOM 802 O O . SER A 1 106 ? 16.365 7.467 -13.483 1.00 56.78 106 SER A O 1
ATOM 804 N N . ASN A 1 107 ? 18.237 8.318 -14.405 1.00 63.94 107 ASN A N 1
ATOM 805 C CA . ASN A 1 107 ? 17.566 9.251 -15.295 1.00 63.94 107 ASN A CA 1
ATOM 806 C C . ASN A 1 107 ? 16.734 8.625 -16.421 1.00 63.94 107 ASN A C 1
ATOM 808 O O . ASN A 1 107 ? 16.254 9.334 -17.302 1.00 63.94 107 ASN A O 1
ATOM 812 N N . LYS A 1 108 ? 16.577 7.299 -16.403 1.00 75.62 108 LYS A N 1
ATOM 813 C CA . LYS A 1 108 ? 15.898 6.538 -17.449 1.00 75.62 108 LYS A CA 1
ATOM 814 C C . LYS A 1 108 ? 14.745 5.689 -16.937 1.00 75.62 108 LYS A C 1
ATOM 816 O O . LYS A 1 108 ? 14.106 5.061 -17.769 1.00 75.62 108 LYS A O 1
ATOM 821 N N . TYR A 1 109 ? 14.456 5.643 -15.634 1.00 81.31 109 TYR A N 1
ATOM 822 C CA . TYR A 1 109 ? 13.337 4.853 -15.109 1.00 81.31 109 TYR A CA 1
ATOM 823 C C . TYR A 1 109 ? 12.435 5.664 -14.179 1.00 81.31 109 TYR A C 1
ATOM 825 O O . TYR A 1 109 ? 12.893 6.524 -13.433 1.00 81.31 109 TYR A O 1
ATOM 833 N N . CYS A 1 110 ? 11.135 5.377 -14.201 1.00 83.44 110 CYS A N 1
ATOM 834 C CA . CYS A 1 110 ? 10.173 5.913 -13.236 1.00 83.44 110 CYS A CA 1
ATOM 835 C C . CYS A 1 110 ? 9.016 4.939 -12.999 1.00 83.44 110 CYS A C 1
ATOM 837 O O . CYS A 1 110 ? 8.836 3.978 -13.750 1.00 83.44 110 CYS A O 1
ATOM 839 N N . ILE A 1 111 ? 8.227 5.200 -11.956 1.00 87.12 111 ILE A N 1
ATOM 840 C CA . ILE A 1 111 ? 7.032 4.418 -11.642 1.00 87.12 111 ILE A CA 1
ATOM 841 C C . ILE A 1 111 ? 5.806 5.188 -12.113 1.00 87.12 111 ILE A C 1
ATOM 843 O O . ILE A 1 111 ? 5.698 6.398 -11.914 1.00 87.12 111 ILE A O 1
ATOM 847 N N . ALA A 1 112 ? 4.882 4.478 -12.745 1.00 89.50 112 ALA A N 1
ATOM 848 C CA . ALA A 1 112 ? 3.590 4.999 -13.137 1.00 89.50 112 ALA A CA 1
ATOM 849 C C . ALA A 1 112 ? 2.468 4.003 -12.836 1.00 89.50 112 ALA A C 1
ATOM 851 O O . ALA A 1 112 ? 2.718 2.856 -12.475 1.00 89.50 112 ALA A O 1
ATOM 852 N N . THR A 1 113 ? 1.228 4.442 -12.988 1.00 90.56 113 THR A N 1
ATOM 853 C CA . THR A 1 113 ? 0.041 3.583 -12.949 1.00 90.56 113 THR A CA 1
ATOM 854 C C . THR A 1 113 ? -0.987 4.086 -13.957 1.00 90.56 113 THR A C 1
ATOM 856 O O . THR A 1 113 ? -1.021 5.265 -14.281 1.00 90.56 113 THR A O 1
ATOM 859 N N . ASP A 1 114 ? -1.835 3.216 -14.481 1.00 90.06 114 ASP A N 1
ATOM 860 C CA . ASP A 1 114 ? -3.026 3.588 -15.259 1.00 90.06 114 ASP A CA 1
ATOM 861 C C . ASP A 1 114 ? -4.324 3.178 -14.543 1.00 90.06 114 ASP A C 1
ATOM 863 O O . ASP A 1 114 ? -5.416 3.333 -15.082 1.00 90.06 114 ASP A O 1
ATOM 867 N N . SER A 1 115 ? -4.207 2.674 -13.314 1.00 90.31 115 SER A N 1
ATOM 868 C CA . SER A 1 115 ? -5.310 2.144 -12.519 1.00 90.31 115 SER A CA 1
ATOM 869 C C . SER A 1 115 ? -5.375 2.855 -11.171 1.00 90.31 115 SER A C 1
ATOM 871 O O . SER A 1 115 ? -4.342 3.087 -10.536 1.00 90.31 115 SER A O 1
ATOM 873 N N . ALA A 1 116 ? -6.591 3.188 -10.734 1.00 93.00 116 ALA A N 1
ATOM 874 C CA . ALA A 1 116 ? -6.811 3.689 -9.385 1.00 93.00 116 ALA A CA 1
ATOM 875 C C . ALA A 1 116 ? -6.626 2.550 -8.377 1.00 93.00 116 ALA A C 1
ATOM 877 O O . ALA A 1 116 ? -7.099 1.434 -8.595 1.00 93.00 116 ALA A O 1
ATOM 878 N N . PHE A 1 117 ? -5.925 2.832 -7.288 1.00 95.25 117 PHE A N 1
ATOM 879 C CA . PHE A 1 117 ? -5.706 1.882 -6.211 1.00 95.25 117 PHE A CA 1
ATOM 880 C C . PHE A 1 117 ? -6.909 1.903 -5.283 1.00 95.25 117 PHE A C 1
ATOM 882 O O . PHE A 1 117 ? -7.563 2.931 -5.114 1.00 95.25 117 PHE A O 1
ATOM 889 N N . THR A 1 118 ? -7.196 0.770 -4.655 1.00 97.50 118 THR A N 1
ATOM 890 C CA . THR A 1 118 ? -8.359 0.636 -3.776 1.00 97.50 118 THR A CA 1
ATOM 891 C C . THR A 1 118 ? -8.004 -0.178 -2.548 1.00 97.50 118 THR A C 1
ATOM 893 O O . THR A 1 118 ? -7.353 -1.210 -2.682 1.00 97.50 118 THR A O 1
ATOM 896 N N . LEU A 1 119 ? -8.511 0.220 -1.383 1.00 97.94 119 LEU A N 1
ATOM 897 C CA . LEU A 1 119 ? -8.514 -0.598 -0.172 1.00 97.94 119 LEU A CA 1
ATOM 898 C C . LEU A 1 119 ? -9.968 -0.782 0.266 1.00 97.94 119 LEU A C 1
ATOM 900 O O . LEU A 1 119 ? -10.616 0.176 0.694 1.00 97.94 119 LEU A O 1
ATOM 904 N N . THR A 1 120 ? -10.495 -1.994 0.097 1.00 97.38 120 THR A N 1
ATOM 905 C CA . THR A 1 120 ? -11.922 -2.283 0.318 1.00 97.38 120 THR A CA 1
ATOM 906 C C . THR A 1 120 ? -12.134 -3.677 0.895 1.00 97.38 120 THR A C 1
ATOM 908 O O . THR A 1 120 ? -11.318 -4.568 0.676 1.00 97.38 120 THR A O 1
ATOM 911 N N . GLY A 1 121 ? -13.226 -3.882 1.624 1.00 95.62 121 GLY A N 1
ATOM 912 C CA . GLY A 1 121 ? -13.619 -5.195 2.139 1.00 95.62 121 GLY A CA 1
ATOM 913 C C . GLY A 1 121 ? -14.566 -5.082 3.326 1.00 95.62 121 GLY A C 1
ATOM 914 O O . GLY A 1 121 ? -14.628 -4.042 3.974 1.00 95.62 121 GLY A O 1
ATOM 915 N N . ASN A 1 122 ? -15.358 -6.124 3.586 1.00 95.19 122 ASN A N 1
ATOM 916 C CA . ASN A 1 122 ? -16.359 -6.160 4.665 1.00 95.19 122 ASN A CA 1
ATOM 917 C C . ASN A 1 122 ? -17.244 -4.892 4.750 1.00 95.19 122 ASN A C 1
ATOM 919 O O . ASN A 1 122 ? -17.529 -4.400 5.839 1.00 95.19 122 ASN A O 1
ATOM 923 N N . GLY A 1 123 ? -17.652 -4.334 3.603 1.00 91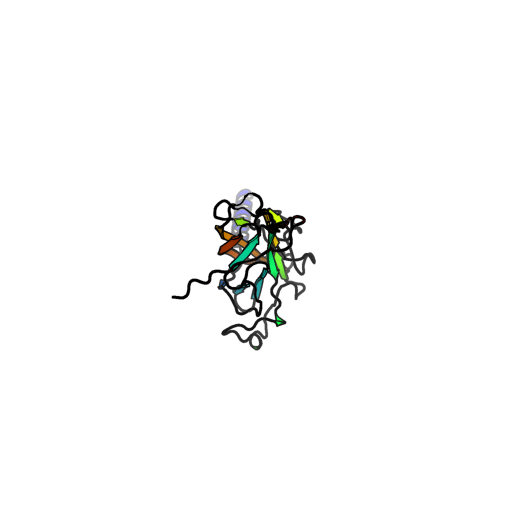.25 123 GLY A N 1
ATOM 924 C CA . GLY A 1 123 ? -18.467 -3.110 3.534 1.00 91.25 123 GLY A CA 1
ATOM 925 C C . GLY A 1 123 ? -17.712 -1.799 3.801 1.00 91.25 123 GLY A C 1
ATOM 926 O O . GLY A 1 123 ? -18.305 -0.730 3.707 1.00 91.25 123 GLY A O 1
ATOM 927 N N . VAL A 1 124 ? -16.410 -1.857 4.084 1.00 94.94 124 VAL A N 1
ATOM 928 C CA . VAL A 1 124 ? -15.526 -0.698 4.247 1.00 94.94 124 VAL A CA 1
ATOM 929 C C . VAL A 1 124 ? -14.888 -0.351 2.905 1.00 94.94 124 VAL A C 1
ATOM 931 O O . VAL A 1 124 ? -14.394 -1.224 2.191 1.00 94.94 124 VAL A O 1
ATOM 934 N N . THR A 1 125 ? -14.872 0.937 2.567 1.00 94.81 125 THR A N 1
ATOM 935 C CA . THR A 1 125 ? -14.149 1.481 1.411 1.00 94.81 125 THR A CA 1
ATOM 936 C C . THR A 1 125 ? -13.330 2.675 1.863 1.00 94.81 125 THR A C 1
ATOM 938 O O . THR A 1 125 ? -13.880 3.636 2.400 1.00 94.81 125 THR A O 1
ATOM 941 N N . ALA A 1 126 ? -12.016 2.615 1.664 1.00 97.25 126 ALA A N 1
ATOM 942 C CA . ALA A 1 126 ? -11.141 3.732 1.973 1.00 97.25 126 ALA A CA 1
ATOM 943 C C . ALA A 1 126 ? -11.239 4.824 0.901 1.00 97.25 126 ALA A C 1
ATOM 945 O O . ALA A 1 126 ? -11.290 4.542 -0.296 1.00 97.25 126 ALA A O 1
ATOM 946 N N . SER A 1 127 ? -11.176 6.081 1.332 1.00 97.38 127 SER A N 1
ATOM 947 C CA . SER A 1 127 ? -10.835 7.187 0.437 1.00 97.38 127 SER A CA 1
ATOM 948 C C . SER A 1 127 ? -9.339 7.144 0.115 1.00 97.38 127 SER A C 1
ATOM 950 O O . SER A 1 127 ? -8.528 6.782 0.970 1.00 97.38 127 SER A O 1
ATOM 952 N N . VAL A 1 128 ? -8.965 7.480 -1.120 1.00 96.12 128 VAL A N 1
ATOM 953 C CA . VAL A 1 128 ? -7.590 7.316 -1.619 1.00 96.12 128 VAL A CA 1
ATOM 954 C C . VAL A 1 128 ? -7.030 8.660 -2.064 1.00 96.12 128 VAL A C 1
ATOM 956 O O . VAL A 1 128 ? -7.703 9.427 -2.748 1.00 96.12 128 VAL A O 1
ATOM 959 N N . SER A 1 129 ? -5.787 8.949 -1.685 1.00 94.75 129 SER A N 1
ATOM 960 C CA . SER A 1 129 ? -5.068 10.168 -2.071 1.00 94.75 129 SER A CA 1
ATOM 961 C C . SER A 1 129 ? -3.597 9.877 -2.376 1.00 94.75 129 SER A C 1
ATOM 963 O O . SER A 1 129 ? -3.068 8.836 -1.990 1.00 94.75 129 SER A O 1
ATOM 965 N N . GLY A 1 130 ? -2.933 10.797 -3.077 1.00 91.56 130 GLY A N 1
ATOM 966 C CA . GLY A 1 130 ? -1.545 10.623 -3.513 1.00 91.56 130 GLY A CA 1
ATOM 967 C C . GLY A 1 130 ? -1.429 9.879 -4.844 1.00 91.56 130 GLY A C 1
ATOM 968 O O . GLY A 1 130 ? -2.313 9.980 -5.704 1.00 91.56 130 GLY A O 1
ATOM 969 N N . PHE A 1 131 ? -0.316 9.170 -5.029 1.00 90.69 131 PHE A N 1
ATOM 970 C CA . PHE A 1 131 ? -0.075 8.342 -6.211 1.00 90.69 131 PHE A CA 1
ATOM 971 C C . PHE A 1 131 ? -1.183 7.284 -6.358 1.00 90.69 131 PHE A C 1
ATOM 973 O O . PHE A 1 131 ? -1.728 6.820 -5.369 1.00 90.69 131 PHE A O 1
ATOM 980 N N . GLY A 1 132 ? -1.599 6.953 -7.583 1.00 91.00 132 GLY A N 1
ATOM 981 C CA . GLY A 1 132 ? -2.639 5.937 -7.806 1.00 91.00 132 GLY A CA 1
ATOM 982 C C . GLY A 1 132 ? -4.040 6.270 -7.278 1.00 91.00 132 GLY A C 1
ATOM 983 O O . GLY A 1 132 ? -4.909 5.411 -7.316 1.00 91.00 132 GLY A O 1
ATOM 984 N N . SER A 1 133 ? -4.318 7.497 -6.830 1.00 91.81 133 SER A N 1
ATOM 985 C CA . SER A 1 133 ? -5.663 7.880 -6.361 1.00 91.81 133 SER A CA 1
ATOM 986 C C . SER A 1 133 ? -6.713 8.013 -7.474 1.00 91.81 133 SER A C 1
ATOM 988 O O . SER A 1 133 ? -7.908 8.003 -7.192 1.00 91.81 133 SER A O 1
ATOM 990 N N . THR A 1 134 ? -6.299 8.136 -8.741 1.00 87.25 134 THR A N 1
ATOM 991 C CA . THR A 1 134 ? -7.201 8.284 -9.898 1.00 87.25 134 THR A CA 1
ATOM 992 C C . THR A 1 134 ? -6.643 7.580 -11.142 1.00 87.25 134 THR A C 1
ATOM 994 O O . THR A 1 134 ? -5.453 7.278 -11.222 1.00 87.25 134 THR A O 1
ATOM 997 N N . THR A 1 135 ? -7.489 7.332 -12.146 1.00 79.31 135 THR A N 1
ATOM 998 C CA . THR A 1 135 ? -7.146 6.653 -13.415 1.00 79.31 135 THR A CA 1
ATOM 999 C C . THR A 1 135 ? -6.561 7.581 -14.497 1.00 79.31 135 THR A C 1
ATOM 1001 O O . THR A 1 135 ? -6.602 7.262 -15.682 1.00 79.31 135 THR A O 1
ATOM 1004 N N . TYR A 1 136 ? -6.027 8.754 -14.143 1.00 72.19 136 TYR A N 1
ATOM 1005 C CA . TYR A 1 136 ? -5.767 9.808 -15.132 1.00 72.19 136 TYR A CA 1
ATOM 1006 C C . TYR A 1 136 ? -4.579 9.535 -16.079 1.00 72.19 136 TYR A C 1
ATOM 1008 O O . TYR A 1 136 ? -3.428 9.436 -15.668 1.00 72.19 136 TYR A O 1
ATOM 1016 N N . SER A 1 137 ? -4.809 9.542 -17.392 1.00 60.81 137 SER A N 1
ATOM 1017 C CA . SER A 1 137 ? -3.736 9.437 -18.387 1.00 60.81 137 SER A CA 1
ATOM 1018 C C . SER A 1 137 ? -2.977 10.767 -18.545 1.00 60.81 137 SER A C 1
ATOM 1020 O O . SER A 1 137 ? -3.471 11.702 -19.171 1.00 60.81 137 SER A O 1
ATOM 1022 N N . GLY A 1 138 ? -1.769 10.872 -17.988 1.00 66.75 138 GLY A N 1
ATOM 1023 C CA . GLY A 1 138 ? -0.901 12.052 -18.109 1.00 66.75 138 GLY A CA 1
ATOM 1024 C C . GLY A 1 138 ? 0.278 12.018 -17.133 1.00 66.75 138 GLY A C 1
ATOM 1025 O O . GLY A 1 138 ? 0.550 10.988 -16.518 1.00 66.75 138 GLY A O 1
ATOM 1026 N N . ASP A 1 139 ? 0.968 13.146 -16.942 1.00 69.00 139 ASP A N 1
ATOM 1027 C CA . ASP A 1 139 ? 2.091 13.259 -15.988 1.00 69.00 139 ASP A CA 1
ATOM 1028 C C . ASP A 1 139 ? 1.662 13.213 -14.503 1.00 69.00 139 ASP A C 1
ATOM 1030 O O . ASP A 1 139 ? 2.497 13.191 -13.597 1.00 69.00 139 ASP A O 1
ATOM 1034 N N . SER A 1 140 ? 0.356 13.172 -14.219 1.00 70.81 140 SER A N 1
ATOM 1035 C CA . SER A 1 140 ? -0.200 12.985 -12.871 1.00 70.81 140 SER A CA 1
ATOM 1036 C C . SER A 1 140 ? 0.008 11.577 -12.324 1.00 70.81 140 SER A C 1
ATOM 1038 O O . SER A 1 140 ? 0.120 11.413 -11.114 1.00 70.81 140 SER A O 1
ATOM 1040 N N . ASN A 1 141 ? 0.094 10.588 -13.211 1.00 81.62 141 ASN A N 1
ATOM 1041 C CA . ASN A 1 141 ? 0.180 9.179 -12.854 1.0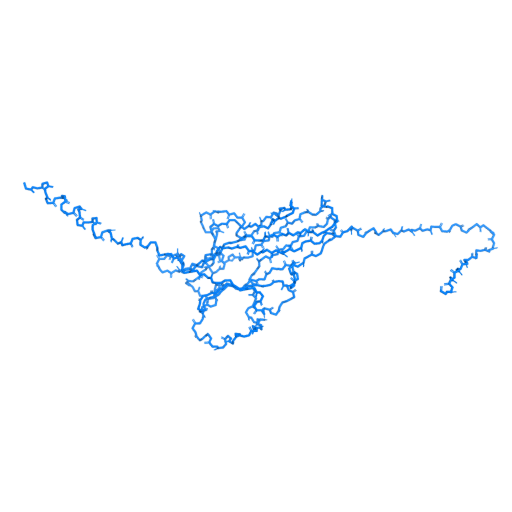0 81.62 141 ASN A CA 1
ATOM 1042 C C . ASN A 1 141 ? 1.614 8.660 -12.780 1.00 81.62 141 ASN A C 1
ATOM 1044 O O . ASN A 1 141 ? 1.822 7.460 -12.641 1.00 81.62 141 ASN A O 1
ATOM 1048 N N . TYR A 1 142 ? 2.593 9.556 -12.885 1.00 85.06 142 TYR A N 1
ATOM 1049 C CA . TYR A 1 142 ? 4.001 9.255 -12.691 1.00 85.06 142 TYR A CA 1
ATOM 1050 C C . TYR A 1 142 ? 4.444 9.714 -11.304 1.00 85.06 142 TYR A C 1
ATOM 1052 O O . TYR A 1 142 ? 4.103 10.818 -10.871 1.00 85.06 142 TYR A O 1
ATOM 1060 N N . GLY A 1 143 ? 5.268 8.902 -10.652 1.00 80.75 143 GLY A N 1
ATOM 1061 C CA . GLY A 1 143 ? 5.977 9.229 -9.420 1.00 80.75 143 GLY A CA 1
ATOM 1062 C C . GLY A 1 143 ? 7.456 8.833 -9.491 1.00 80.75 143 GLY A C 1
ATOM 1063 O O . GLY A 1 143 ? 7.920 8.208 -10.453 1.00 80.75 143 GLY A O 1
ATOM 1064 N N . GLY A 1 144 ? 8.217 9.231 -8.474 1.00 77.75 144 GLY A N 1
ATOM 1065 C CA . GLY A 1 144 ? 9.668 9.078 -8.438 1.00 77.75 144 GLY A CA 1
ATOM 1066 C C . GLY A 1 144 ? 10.358 10.039 -9.410 1.00 77.75 144 GLY A C 1
ATOM 1067 O O . GLY A 1 144 ? 9.960 11.195 -9.535 1.00 77.75 144 GLY A O 1
ATOM 1068 N N . TYR A 1 145 ? 11.378 9.557 -10.124 1.00 74.19 145 TYR A N 1
ATOM 1069 C CA . TYR A 1 145 ? 12.304 10.396 -10.900 1.00 74.19 145 TYR A CA 1
ATOM 1070 C C . TYR A 1 145 ? 11.661 11.304 -11.961 1.00 74.19 145 TYR A C 1
ATOM 1072 O O . TYR A 1 145 ? 12.066 12.452 -12.098 1.00 74.19 145 TYR A O 1
ATOM 1080 N N . LYS A 1 146 ? 10.654 10.839 -12.716 1.00 78.75 146 LYS A N 1
ATOM 1081 C CA . LYS A 1 146 ? 10.109 11.626 -13.842 1.00 78.75 146 LYS A CA 1
ATOM 1082 C C . LYS A 1 146 ? 9.421 12.919 -13.394 1.00 78.75 146 LYS A C 1
ATOM 1084 O O . LYS A 1 146 ? 9.514 13.933 -14.078 1.00 78.75 146 LYS A O 1
ATOM 1089 N N . SER A 1 147 ? 8.672 12.868 -12.296 1.00 75.94 147 SER A N 1
ATOM 1090 C CA . SER A 1 147 ? 7.823 13.976 -11.842 1.00 75.94 147 SER A CA 1
ATOM 1091 C C . SER A 1 147 ? 8.278 14.577 -10.512 1.00 75.94 147 SER A C 1
ATOM 1093 O O . SER A 1 147 ? 7.652 15.529 -10.049 1.00 75.94 147 SER A O 1
ATOM 1095 N N . ASN A 1 148 ? 9.320 14.018 -9.877 1.00 71.31 148 ASN A N 1
ATOM 1096 C CA . ASN A 1 148 ? 9.727 14.288 -8.491 1.00 71.31 148 ASN A CA 1
ATOM 1097 C C . ASN A 1 148 ? 8.575 14.175 -7.471 1.00 71.31 148 ASN A C 1
ATOM 1099 O O . ASN A 1 148 ? 8.672 14.681 -6.354 1.00 71.31 148 ASN A O 1
ATOM 1103 N N . LYS A 1 149 ? 7.465 13.522 -7.840 1.00 77.38 149 LYS A N 1
ATOM 1104 C CA . LYS A 1 149 ? 6.328 13.293 -6.947 1.00 77.38 149 LYS A CA 1
ATOM 1105 C C . LYS A 1 149 ? 6.573 12.044 -6.118 1.00 77.38 149 LYS A C 1
ATOM 1107 O O . LYS A 1 149 ? 7.125 11.059 -6.611 1.00 77.38 149 LYS A O 1
ATOM 1112 N N . SER A 1 150 ? 6.099 12.071 -4.876 1.00 80.44 150 SER A N 1
ATOM 1113 C CA . SER A 1 150 ? 6.066 10.880 -4.033 1.00 80.44 150 SER A CA 1
ATOM 1114 C C . SER A 1 150 ? 5.264 9.768 -4.716 1.00 80.44 150 SER A C 1
ATOM 1116 O O . SER A 1 150 ? 4.229 10.033 -5.329 1.00 80.44 150 SER A O 1
ATOM 1118 N N . ILE A 1 151 ? 5.739 8.528 -4.599 1.00 84.31 151 ILE A N 1
ATOM 1119 C CA . ILE A 1 151 ? 4.980 7.331 -4.990 1.00 84.31 151 ILE A CA 1
ATOM 1120 C C . ILE A 1 151 ? 4.057 6.840 -3.863 1.00 84.31 151 ILE A C 1
ATOM 1122 O O . ILE A 1 151 ? 3.417 5.802 -4.005 1.00 84.31 151 ILE A O 1
ATOM 1126 N N . ALA A 1 152 ? 3.970 7.581 -2.753 1.00 89.75 152 ALA A N 1
ATOM 1127 C CA . ALA A 1 152 ? 3.105 7.239 -1.637 1.00 89.75 152 ALA A CA 1
ATOM 1128 C C . ALA A 1 152 ? 1.619 7.350 -2.011 1.00 89.75 152 ALA A C 1
ATOM 1130 O O . ALA A 1 152 ? 1.171 8.350 -2.586 1.00 89.75 152 ALA A O 1
ATOM 1131 N N . THR A 1 153 ? 0.860 6.328 -1.628 1.00 94.00 153 THR A N 1
ATOM 1132 C CA . THR A 1 153 ? -0.600 6.276 -1.725 1.00 94.00 153 THR A CA 1
ATOM 1133 C C . THR A 1 153 ? -1.183 6.164 -0.324 1.00 94.00 153 THR A C 1
ATOM 1135 O O . THR A 1 153 ? -0.845 5.235 0.406 1.00 94.00 153 THR A O 1
ATOM 1138 N N . THR A 1 154 ? -2.078 7.073 0.052 1.00 97.19 154 THR A N 1
ATOM 1139 C CA . THR A 1 154 ? -2.719 7.066 1.372 1.00 97.19 154 THR A CA 1
ATOM 1140 C C . THR A 1 154 ? -4.168 6.621 1.250 1.00 97.19 154 THR A C 1
ATOM 1142 O O . THR A 1 154 ? -4.967 7.280 0.582 1.00 97.19 154 THR A O 1
ATOM 1145 N N . PHE A 1 155 ? -4.511 5.547 1.955 1.00 98.25 155 PHE A N 1
ATOM 1146 C CA . PHE A 1 155 ? -5.864 5.031 2.130 1.00 98.25 155 PHE A CA 1
ATOM 1147 C C . PHE A 1 155 ? -6.387 5.465 3.498 1.00 98.25 155 PHE A C 1
ATOM 1149 O O . PHE A 1 155 ? -5.766 5.191 4.524 1.00 98.25 155 PHE A O 1
ATOM 1156 N N . THR A 1 156 ? -7.523 6.153 3.514 1.00 98.31 156 THR A N 1
ATOM 1157 C CA . THR A 1 156 ? -8.125 6.715 4.726 1.00 98.31 156 THR A CA 1
ATOM 1158 C C . THR A 1 156 ? -9.516 6.134 4.938 1.00 98.31 156 THR A C 1
ATOM 1160 O O . THR A 1 156 ? -10.378 6.258 4.064 1.00 98.31 156 THR A O 1
ATOM 1163 N N . VAL A 1 157 ? -9.735 5.526 6.103 1.00 97.31 157 VAL A N 1
ATOM 1164 C CA . VAL A 1 157 ? -11.026 4.977 6.530 1.00 97.31 157 VAL A CA 1
ATOM 1165 C C . VAL A 1 157 ? -11.532 5.776 7.728 1.00 97.31 157 VAL A C 1
ATOM 1167 O O . VAL A 1 157 ? -10.863 5.858 8.758 1.00 97.31 157 VAL A O 1
ATOM 1170 N N . ASP A 1 158 ? -12.725 6.348 7.591 1.00 93.06 158 ASP A N 1
ATOM 1171 C CA . ASP A 1 158 ? -13.466 6.925 8.712 1.00 93.06 158 ASP A CA 1
ATOM 1172 C C . ASP A 1 158 ? -14.156 5.801 9.494 1.00 93.06 158 ASP A C 1
ATOM 1174 O O . ASP A 1 158 ? -14.978 5.061 8.944 1.00 93.06 158 ASP A O 1
ATOM 1178 N N . THR A 1 159 ? -13.801 5.652 10.771 1.00 93.31 159 THR A N 1
ATOM 1179 C CA . THR A 1 159 ? -14.350 4.595 11.626 1.00 93.31 159 THR A CA 1
ATOM 1180 C C . THR A 1 159 ? -15.528 5.040 12.485 1.00 93.31 159 THR A C 1
ATOM 1182 O O . THR A 1 159 ? -16.085 4.212 13.203 1.00 93.31 159 THR A O 1
ATOM 1185 N N . ALA A 1 160 ? -15.963 6.304 12.410 1.00 90.69 160 ALA A N 1
ATOM 1186 C CA . ALA A 1 160 ? -17.024 6.839 13.269 1.00 90.69 160 ALA A CA 1
ATOM 1187 C C . ALA A 1 160 ? -18.328 6.028 13.198 1.00 90.69 160 ALA A C 1
ATOM 1189 O O . ALA A 1 160 ? -18.989 5.803 14.215 1.00 90.69 160 ALA A O 1
ATOM 1190 N N . ASN A 1 161 ? -18.661 5.531 12.004 1.00 89.94 161 ASN A N 1
ATOM 1191 C CA . ASN A 1 161 ? -19.875 4.755 11.749 1.00 89.94 161 ASN A CA 1
ATOM 1192 C C . ASN A 1 161 ? -19.649 3.235 11.736 1.00 89.94 161 ASN A C 1
ATOM 1194 O O . ASN A 1 161 ? -20.583 2.482 11.465 1.00 89.94 161 ASN A O 1
ATOM 1198 N N . LEU A 1 162 ? -18.431 2.767 12.020 1.00 93.12 162 LEU A N 1
ATOM 1199 C CA . LEU A 1 162 ? -18.135 1.340 12.092 1.00 93.12 162 LEU A CA 1
ATOM 1200 C C . LEU A 1 162 ? -18.478 0.796 13.484 1.00 93.12 162 LEU A C 1
ATOM 1202 O O . LEU A 1 162 ? -18.272 1.451 14.508 1.00 93.12 162 LEU A O 1
ATOM 1206 N N . ALA A 1 163 ? -19.017 -0.422 13.533 1.00 93.50 163 ALA A N 1
ATOM 1207 C CA . ALA A 1 163 ? -19.124 -1.170 14.782 1.00 93.50 163 ALA A CA 1
ATOM 1208 C C . ALA A 1 163 ? -17.733 -1.660 15.215 1.00 93.50 163 ALA A C 1
ATOM 1210 O O . ALA A 1 163 ? -16.871 -1.899 14.362 1.00 93.50 163 ALA A O 1
ATOM 1211 N N . ALA A 1 164 ? -17.516 -1.849 16.518 1.00 94.50 164 ALA A N 1
ATOM 1212 C CA . ALA A 1 164 ? -16.310 -2.521 16.982 1.00 94.50 164 ALA A CA 1
ATOM 1213 C C . ALA A 1 164 ? -16.256 -3.953 16.426 1.00 94.50 164 ALA A C 1
ATOM 1215 O O . ALA A 1 164 ? -17.269 -4.653 16.352 1.00 94.50 164 ALA A O 1
ATOM 1216 N N . GLY A 1 165 ? -15.075 -4.383 15.994 1.00 95.81 165 GLY A N 1
ATOM 1217 C CA . GLY A 1 165 ? -14.894 -5.658 15.314 1.00 95.81 165 GLY A CA 1
ATOM 1218 C C . GLY A 1 165 ? -13.669 -5.682 14.410 1.00 95.81 165 GLY A C 1
ATOM 1219 O O . GLY A 1 165 ? -12.868 -4.751 14.379 1.00 95.81 165 GLY A O 1
ATOM 1220 N N . THR A 1 166 ? -13.514 -6.780 13.672 1.00 97.69 166 THR A N 1
ATOM 1221 C CA . THR A 1 166 ? -12.436 -6.950 12.690 1.00 97.69 166 THR A CA 1
ATOM 1222 C C . THR A 1 166 ? -13.001 -6.901 11.277 1.00 97.69 166 THR A C 1
ATOM 1224 O O . THR A 1 166 ? -13.868 -7.696 10.916 1.00 97.69 166 THR A O 1
ATOM 1227 N N . TYR A 1 167 ? -12.464 -6.000 10.462 1.00 97.50 167 TYR A N 1
ATOM 1228 C CA . TYR A 1 167 ? -12.796 -5.846 9.053 1.00 97.50 167 TYR A CA 1
ATOM 1229 C C . TYR A 1 167 ? -11.636 -6.369 8.211 1.00 97.50 167 TYR A C 1
ATOM 1231 O O . TYR A 1 167 ? -10.504 -5.908 8.352 1.00 97.50 167 TYR A O 1
ATOM 1239 N N . THR A 1 168 ? -11.907 -7.350 7.352 1.00 97.88 168 THR A N 1
ATOM 1240 C CA . THR A 1 168 ? -10.921 -7.873 6.401 1.00 97.88 168 THR A CA 1
ATOM 1241 C C . THR A 1 168 ? -11.019 -7.095 5.097 1.00 97.88 168 THR A C 1
ATOM 1243 O O . THR A 1 168 ? -12.077 -7.030 4.476 1.00 97.88 168 THR A O 1
ATOM 1246 N N . LEU A 1 169 ? -9.906 -6.485 4.712 1.00 98.06 169 LEU A N 1
ATOM 1247 C CA . LEU A 1 169 ? -9.739 -5.596 3.577 1.00 98.06 169 LEU A CA 1
ATOM 1248 C C . LEU A 1 169 ? -8.758 -6.207 2.574 1.00 98.06 169 LEU A C 1
ATOM 1250 O O . LEU A 1 169 ? -7.886 -7.007 2.926 1.00 98.06 169 LEU A O 1
ATOM 1254 N N . SER A 1 170 ? -8.893 -5.770 1.328 1.00 97.75 170 SER A N 1
ATOM 1255 C CA . SER A 1 170 ? -8.045 -6.153 0.206 1.00 97.75 170 SER A CA 1
ATOM 1256 C C . SER A 1 170 ? -7.563 -4.895 -0.508 1.00 97.75 170 SER A C 1
ATOM 1258 O O . SER A 1 170 ? -8.358 -4.006 -0.834 1.00 97.75 170 SER A O 1
ATOM 1260 N N . LEU A 1 171 ? -6.253 -4.808 -0.725 1.00 97.06 171 LEU A N 1
ATOM 1261 C CA . LEU A 1 171 ? -5.600 -3.719 -1.446 1.00 97.06 171 LEU A CA 1
ATOM 1262 C C . LEU A 1 171 ? -5.396 -4.138 -2.901 1.00 97.06 171 LEU A C 1
ATOM 1264 O O . LEU A 1 171 ? -4.616 -5.047 -3.154 1.00 97.06 171 LEU A O 1
ATOM 1268 N N . SER A 1 172 ? -6.036 -3.460 -3.851 1.00 96.50 172 SER A N 1
ATOM 1269 C CA . SER A 1 172 ? -5.785 -3.653 -5.287 1.00 96.50 172 SER A CA 1
ATOM 1270 C C . SER A 1 172 ? -4.982 -2.487 -5.846 1.00 96.50 172 SER A C 1
ATOM 1272 O O . SER A 1 172 ? -5.294 -1.326 -5.572 1.00 96.50 172 SER A O 1
ATOM 1274 N N . TYR A 1 173 ? -3.940 -2.795 -6.615 1.00 94.12 173 TYR A N 1
ATOM 1275 C CA . TYR A 1 173 ? -3.017 -1.806 -7.162 1.00 94.12 173 TYR A CA 1
ATOM 1276 C C . TYR A 1 173 ? -2.369 -2.303 -8.458 1.00 94.12 173 TYR A C 1
ATOM 1278 O O . TYR A 1 173 ? -2.349 -3.499 -8.763 1.00 94.12 173 TYR A O 1
ATOM 1286 N N . LYS A 1 174 ? -1.819 -1.361 -9.225 1.00 92.50 174 LYS A N 1
ATOM 1287 C CA . LYS A 1 174 ? -1.031 -1.645 -10.423 1.00 92.50 174 LYS A CA 1
ATOM 1288 C C . LYS A 1 174 ? 0.176 -0.723 -10.497 1.00 92.50 174 LYS A C 1
ATOM 1290 O O . LYS A 1 174 ? 0.037 0.491 -10.417 1.00 92.50 174 LYS A O 1
ATOM 1295 N N . TYR A 1 175 ? 1.354 -1.285 -10.715 1.00 89.94 175 TYR A N 1
ATOM 1296 C CA . TYR A 1 175 ? 2.544 -0.512 -11.038 1.00 89.94 175 TYR A CA 1
ATOM 1297 C C . TYR A 1 175 ? 2.987 -0.786 -12.468 1.00 89.94 175 TYR A C 1
ATOM 1299 O O . TYR A 1 175 ? 3.004 -1.921 -12.935 1.00 89.94 175 TYR A O 1
ATOM 1307 N N . GLN A 1 176 ? 3.391 0.281 -13.143 1.00 89.25 176 GLN A N 1
ATOM 1308 C CA . GLN A 1 176 ? 4.064 0.277 -14.428 1.00 89.25 176 GLN A CA 1
ATOM 1309 C C . GLN A 1 176 ? 5.448 0.880 -14.234 1.00 89.25 176 GLN A C 1
ATOM 1311 O O . GLN A 1 176 ? 5.591 2.080 -14.007 1.00 89.25 176 GLN A O 1
ATOM 1316 N N . MET A 1 177 ? 6.479 0.059 -14.359 1.00 86.81 177 MET A N 1
ATOM 1317 C CA . MET A 1 177 ? 7.846 0.538 -14.442 1.00 86.81 177 MET A CA 1
ATOM 1318 C C . MET A 1 177 ? 8.085 1.051 -15.858 1.00 86.81 177 MET A C 1
ATOM 1320 O O . MET A 1 177 ? 8.025 0.302 -16.838 1.00 86.81 177 MET A O 1
ATOM 1324 N N . LYS A 1 178 ? 8.314 2.354 -15.979 1.00 86.31 178 LYS A N 1
ATOM 1325 C CA . LYS A 1 178 ? 8.524 3.031 -17.255 1.00 86.31 178 LYS A CA 1
ATOM 1326 C C . LYS A 1 178 ? 10.014 3.221 -17.484 1.00 86.31 178 LYS A C 1
ATOM 1328 O O . LYS A 1 178 ? 10.713 3.647 -16.569 1.00 86.31 178 LYS A O 1
ATOM 1333 N N . LYS A 1 179 ? 10.472 2.974 -18.709 1.00 84.94 179 LYS A N 1
ATOM 1334 C CA . LYS A 1 179 ? 11.836 3.256 -19.164 1.00 84.94 179 LYS A CA 1
ATOM 1335 C C . LYS A 1 179 ? 11.814 4.343 -20.231 1.00 84.94 179 LYS A C 1
ATOM 1337 O O . LYS A 1 179 ? 10.987 4.277 -21.141 1.00 84.94 179 LYS A O 1
ATOM 1342 N N . ASP A 1 180 ? 12.708 5.318 -20.131 1.00 82.56 180 ASP A N 1
ATOM 1343 C CA . ASP A 1 180 ? 12.949 6.299 -21.182 1.00 82.56 180 ASP A CA 1
ATOM 1344 C C . ASP A 1 180 ? 13.921 5.725 -22.219 1.00 82.56 180 ASP A C 1
ATOM 1346 O O . ASP A 1 180 ? 15.095 5.459 -21.940 1.00 82.56 180 ASP A O 1
ATOM 1350 N N . ASN A 1 181 ? 13.397 5.497 -23.421 1.00 79.12 181 ASN A N 1
ATOM 1351 C CA . ASN A 1 181 ? 14.164 5.115 -24.598 1.00 79.12 181 ASN A CA 1
ATOM 1352 C C . ASN A 1 181 ? 13.569 5.828 -25.819 1.00 79.12 181 ASN A C 1
ATOM 1354 O O . ASN A 1 181 ? 12.828 5.225 -26.601 1.00 79.12 181 ASN A O 1
ATOM 1358 N N . TRP A 1 182 ? 13.842 7.135 -25.909 1.00 79.19 182 TRP A N 1
ATOM 1359 C CA . TRP A 1 182 ? 13.171 8.080 -26.813 1.00 79.19 182 TRP A CA 1
ATOM 1360 C C . TRP A 1 182 ? 11.679 8.239 -26.488 1.00 79.19 182 TRP A C 1
ATOM 1362 O O . TRP A 1 182 ? 10.818 8.206 -27.368 1.00 79.19 182 TRP A O 1
ATOM 1372 N N . GLY A 1 183 ? 11.385 8.381 -25.192 1.00 82.31 183 GLY A N 1
ATOM 1373 C CA . GLY A 1 183 ? 10.046 8.464 -24.627 1.00 82.31 183 GLY A CA 1
ATOM 1374 C C . GLY A 1 183 ? 9.820 7.400 -23.556 1.00 82.31 183 GLY A C 1
ATOM 1375 O O . GLY A 1 183 ? 10.296 6.268 -23.663 1.00 82.31 183 GLY A O 1
ATOM 1376 N N . TYR A 1 184 ? 9.049 7.758 -22.528 1.00 84.06 184 TYR A N 1
ATOM 1377 C CA . TYR A 1 184 ? 8.673 6.840 -21.456 1.00 84.06 184 TYR A CA 1
ATOM 1378 C C . TYR A 1 184 ? 7.703 5.769 -21.964 1.00 84.06 184 TYR A C 1
ATOM 1380 O O . TYR A 1 184 ? 6.566 6.070 -22.329 1.00 84.06 184 TYR A O 1
ATOM 1388 N N . LYS A 1 185 ? 8.132 4.505 -21.935 1.00 86.38 185 LYS A N 1
ATOM 1389 C CA . LYS A 1 185 ? 7.314 3.330 -22.284 1.00 86.38 185 LYS A CA 1
ATOM 1390 C C . LYS A 1 185 ? 7.265 2.355 -21.116 1.00 86.38 185 LYS A C 1
ATOM 1392 O O . LYS A 1 185 ? 8.217 2.289 -20.343 1.00 86.38 185 LYS A O 1
ATOM 1397 N N . THR A 1 186 ? 6.171 1.603 -20.973 1.00 88.06 186 THR A N 1
ATOM 1398 C CA . THR A 1 186 ? 6.108 0.514 -19.981 1.00 88.06 186 THR A CA 1
ATOM 1399 C C . THR A 1 186 ? 7.138 -0.543 -20.352 1.00 88.06 186 THR A C 1
ATOM 1401 O O . THR A 1 186 ? 7.061 -1.113 -21.434 1.00 88.06 186 THR A O 1
ATOM 1404 N N . ALA A 1 187 ? 8.107 -0.760 -19.469 1.00 85.81 187 ALA A N 1
ATOM 1405 C CA . ALA A 1 187 ? 9.091 -1.826 -19.592 1.00 85.81 187 ALA A CA 1
ATOM 1406 C C . ALA A 1 187 ? 8.634 -3.066 -18.818 1.00 85.81 187 ALA A C 1
ATOM 1408 O O . ALA A 1 187 ? 8.709 -4.172 -19.343 1.00 85.81 187 ALA A O 1
ATOM 1409 N N . LYS A 1 188 ? 8.121 -2.862 -17.596 1.00 86.56 188 LYS A N 1
ATOM 1410 C CA . LYS A 1 188 ? 7.601 -3.922 -16.726 1.00 86.56 188 LYS A CA 1
ATOM 1411 C C . LYS A 1 188 ? 6.309 -3.489 -16.054 1.00 86.56 188 LYS A C 1
ATOM 1413 O O . LYS A 1 188 ? 6.126 -2.295 -15.802 1.00 86.56 188 LYS A O 1
ATOM 1418 N N . GLU A 1 189 ? 5.431 -4.428 -15.731 1.00 90.00 189 GLU A N 1
ATOM 1419 C CA . GLU A 1 189 ? 4.237 -4.119 -14.946 1.00 90.00 189 GLU A CA 1
ATOM 1420 C C . GLU A 1 189 ? 3.823 -5.232 -13.986 1.00 90.00 189 GLU A C 1
ATOM 1422 O O . GLU A 1 189 ? 4.210 -6.390 -14.119 1.00 90.00 189 GLU A O 1
ATOM 1427 N N . TYR A 1 190 ? 3.027 -4.842 -12.999 1.00 90.75 190 TYR A N 1
ATOM 1428 C CA . TYR A 1 190 ? 2.326 -5.738 -12.096 1.00 90.75 190 TYR A CA 1
ATOM 1429 C C . TYR A 1 190 ? 0.960 -5.154 -11.796 1.00 90.75 190 TYR A C 1
ATOM 1431 O O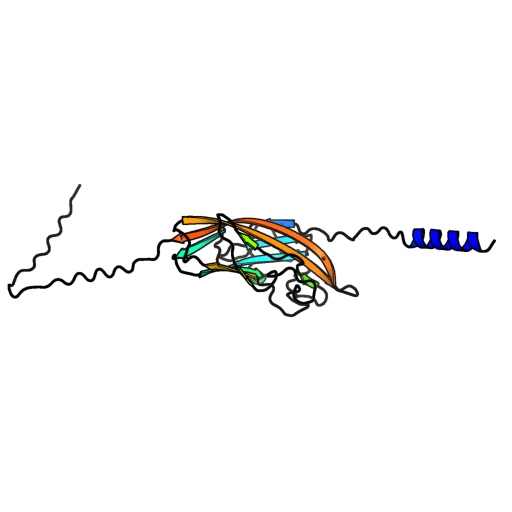 . TYR A 1 190 ? 0.879 -3.993 -11.401 1.00 90.75 190 TYR A O 1
ATOM 1439 N N . ALA A 1 191 ? -0.082 -5.963 -11.927 1.00 91.44 191 ALA A N 1
ATOM 1440 C CA . ALA A 1 191 ? -1.405 -5.678 -11.400 1.00 91.44 191 ALA A CA 1
ATOM 1441 C C . ALA A 1 191 ? -1.773 -6.810 -10.447 1.00 91.44 191 ALA A C 1
ATOM 1443 O O . ALA A 1 191 ? -1.665 -7.980 -10.816 1.00 91.44 191 ALA A O 1
ATOM 1444 N N . GLY A 1 192 ? -2.197 -6.478 -9.234 1.00 89.94 192 GLY A N 1
ATOM 1445 C CA . GLY A 1 192 ? -2.549 -7.509 -8.273 1.00 89.94 192 GLY A CA 1
ATOM 1446 C C . GLY A 1 192 ? -3.237 -6.984 -7.032 1.00 89.94 192 GLY A C 1
ATOM 1447 O O . GLY A 1 192 ? -3.474 -5.783 -6.868 1.00 89.94 192 GLY A O 1
ATOM 1448 N N . THR A 1 193 ? -3.536 -7.936 -6.157 1.00 93.12 193 THR A N 1
ATOM 1449 C CA . THR A 1 193 ? -4.267 -7.713 -4.917 1.00 93.12 193 THR A CA 1
ATOM 1450 C C . THR A 1 193 ? -3.469 -8.269 -3.742 1.00 93.12 193 THR A C 1
ATOM 1452 O O . THR A 1 193 ? -2.822 -9.308 -3.855 1.00 93.12 193 THR A O 1
ATOM 1455 N N . ILE A 1 194 ? -3.484 -7.553 -2.621 1.00 93.25 194 ILE A N 1
ATOM 1456 C CA . ILE A 1 194 ? -3.011 -8.031 -1.322 1.00 93.25 194 ILE A CA 1
ATOM 1457 C C . ILE A 1 194 ? -4.236 -8.216 -0.441 1.00 93.25 194 ILE A C 1
ATOM 1459 O O . ILE A 1 194 ? -4.858 -7.239 -0.018 1.00 93.25 194 ILE A O 1
ATOM 1463 N N . ASP A 1 195 ? -4.552 -9.472 -0.160 1.00 94.12 195 ASP A N 1
ATOM 1464 C CA . ASP A 1 195 ? -5.675 -9.852 0.687 1.00 94.12 195 ASP A CA 1
ATOM 1465 C C . ASP A 1 195 ? -5.265 -9.991 2.159 1.00 94.12 195 ASP A C 1
ATOM 1467 O O . ASP A 1 195 ? -4.085 -10.130 2.514 1.00 94.12 195 ASP A O 1
ATOM 1471 N N . GLY A 1 196 ? -6.277 -10.008 3.028 1.00 93.56 196 GLY A N 1
ATOM 1472 C CA . GLY A 1 196 ? -6.118 -10.343 4.442 1.00 93.56 196 GLY A CA 1
ATOM 1473 C C . GLY A 1 196 ? -5.629 -9.193 5.319 1.00 93.56 196 GLY A C 1
ATOM 1474 O O . GLY A 1 196 ? -5.196 -9.448 6.442 1.00 93.56 196 GLY A O 1
ATOM 1475 N N . ILE A 1 197 ? -5.706 -7.946 4.842 1.00 97.12 197 ILE A N 1
ATOM 1476 C CA . ILE A 1 197 ? -5.425 -6.759 5.657 1.00 97.12 197 ILE A CA 1
ATOM 1477 C C . ILE A 1 197 ? -6.545 -6.615 6.689 1.00 97.12 197 ILE A C 1
ATOM 1479 O O . ILE A 1 197 ? -7.719 -6.634 6.339 1.00 97.12 197 ILE A O 1
ATOM 1483 N N . LYS A 1 198 ? -6.211 -6.505 7.971 1.00 98.12 198 LYS A N 1
ATOM 1484 C CA . LYS A 1 198 ? -7.180 -6.434 9.068 1.00 98.12 198 LYS A CA 1
ATOM 1485 C C . LYS A 1 198 ? -7.216 -5.028 9.646 1.00 98.12 198 LYS A C 1
ATOM 1487 O O . LYS A 1 198 ? -6.214 -4.547 10.162 1.00 98.12 198 LYS A O 1
ATOM 1492 N N . LEU A 1 199 ? -8.387 -4.402 9.619 1.00 97.94 199 LEU A N 1
ATOM 1493 C CA . LEU A 1 199 ? -8.693 -3.226 10.426 1.00 97.94 199 LEU A CA 1
ATOM 1494 C C . LEU A 1 199 ? -9.480 -3.682 11.656 1.00 97.94 199 LEU A C 1
ATOM 1496 O O . LEU A 1 199 ? -10.615 -4.143 11.537 1.00 97.94 199 LEU A O 1
ATOM 1500 N N . VAL A 1 200 ? -8.872 -3.581 12.831 1.00 97.62 200 VAL A N 1
ATOM 1501 C CA . VAL A 1 200 ? -9.508 -3.863 14.117 1.00 97.62 200 VAL A CA 1
ATOM 1502 C C . VAL A 1 200 ? -10.002 -2.543 14.690 1.00 97.62 200 VAL A C 1
ATOM 1504 O O . VAL A 1 200 ? -9.208 -1.692 15.082 1.00 97.62 200 VAL A O 1
ATOM 1507 N N . VAL A 1 201 ? -11.319 -2.369 14.728 1.00 96.44 201 VAL A N 1
ATOM 1508 C CA . VAL A 1 201 ? -11.959 -1.227 15.383 1.00 96.44 201 VAL A CA 1
ATOM 1509 C C . VAL A 1 201 ? -12.299 -1.651 16.802 1.00 96.44 201 VAL A C 1
ATOM 1511 O O . VAL A 1 201 ? -13.090 -2.576 16.999 1.00 96.44 201 VAL A O 1
ATOM 1514 N N . THR A 1 202 ? -11.698 -1.007 17.794 1.00 94.62 202 THR A N 1
ATOM 1515 C CA . THR A 1 202 ? -12.052 -1.214 19.200 1.00 94.62 202 THR A CA 1
ATOM 1516 C C . THR A 1 202 ? -13.086 -0.189 19.632 1.00 94.62 202 THR A C 1
ATOM 1518 O O . THR A 1 202 ? -13.164 0.904 19.070 1.00 94.62 202 THR A O 1
ATOM 1521 N N . GLU A 1 203 ? -13.880 -0.521 20.648 1.00 90.25 203 GLU A N 1
ATOM 1522 C CA . GLU A 1 203 ? -14.719 0.486 21.296 1.00 90.25 203 GLU A CA 1
ATOM 1523 C C . GLU A 1 203 ? -13.849 1.654 21.772 1.00 90.25 203 GLU A C 1
ATOM 1525 O O . GLU A 1 203 ? -12.704 1.449 22.192 1.00 90.25 203 GLU A O 1
ATOM 1530 N N . SER A 1 204 ? -14.385 2.875 21.692 1.00 73.62 204 SER A N 1
ATOM 1531 C CA . SER A 1 204 ? -13.735 4.032 22.305 1.00 73.62 204 SER A CA 1
ATOM 1532 C C . SER A 1 204 ? -13.503 3.702 23.769 1.00 73.62 204 SER A C 1
ATOM 1534 O O . SER A 1 204 ? -14.443 3.240 24.431 1.00 73.62 204 SER A O 1
ATOM 1536 N N . LYS A 1 205 ? -12.303 3.952 24.303 1.00 64.94 205 LYS A N 1
ATOM 1537 C CA . LYS A 1 205 ? -12.149 3.914 25.756 1.00 64.94 205 LYS A CA 1
ATOM 1538 C C . LYS A 1 205 ? -13.139 4.916 26.319 1.00 64.94 205 LYS A C 1
ATOM 1540 O O . LYS A 1 205 ? -12.953 6.121 26.178 1.00 64.94 205 LYS A O 1
ATOM 1545 N N . GLN A 1 206 ? -14.199 4.431 26.957 1.00 52.19 206 GLN A N 1
ATOM 1546 C CA . GLN A 1 206 ? -14.893 5.288 27.886 1.00 52.19 206 GLN A CA 1
ATOM 1547 C C . GLN A 1 206 ? -13.870 5.593 28.972 1.00 52.19 206 GLN A C 1
ATOM 1549 O O . GLN A 1 206 ? -13.582 4.768 29.837 1.00 52.19 206 GLN A O 1
ATOM 1554 N N . THR A 1 207 ? -13.287 6.784 28.916 1.00 50.06 207 THR A N 1
ATOM 1555 C CA . THR A 1 207 ? -12.801 7.476 30.100 1.00 50.06 207 THR A CA 1
ATOM 1556 C C . THR A 1 207 ? -14.031 7.753 30.958 1.00 50.06 207 THR A C 1
ATOM 1558 O O . THR A 1 207 ? -14.475 8.887 31.111 1.00 50.06 207 THR A O 1
ATOM 1561 N N . GLU A 1 208 ? -14.623 6.700 31.523 1.00 47.56 208 GLU A N 1
ATOM 1562 C CA . GLU A 1 208 ? -15.431 6.848 32.711 1.00 47.56 208 GLU A CA 1
ATOM 1563 C C . GLU A 1 208 ? -14.453 7.261 33.809 1.00 47.56 208 GLU A C 1
ATOM 1565 O O . GLU A 1 208 ? -13.948 6.457 34.591 1.00 47.56 208 GLU A O 1
ATOM 1570 N N . SER A 1 209 ? -14.180 8.562 33.902 1.00 45.78 209 SER A N 1
ATOM 1571 C CA . SER A 1 209 ? -14.018 9.133 35.223 1.00 45.78 209 SER A CA 1
ATOM 1572 C C . SER A 1 209 ? -15.371 8.956 35.909 1.00 45.78 209 SER A C 1
ATOM 1574 O O . SER A 1 209 ? -16.201 9.867 35.910 1.00 45.78 209 SER A O 1
ATOM 1576 N N . ILE A 1 210 ? -15.620 7.777 36.486 1.00 51.41 210 ILE A N 1
ATOM 1577 C CA . ILE A 1 210 ? -16.599 7.653 37.557 1.00 51.41 210 ILE A CA 1
ATOM 1578 C C . ILE A 1 210 ? -15.984 8.421 38.725 1.00 51.41 210 ILE A C 1
ATOM 1580 O O . ILE A 1 210 ? -15.353 7.866 39.621 1.00 51.41 210 ILE A O 1
ATOM 1584 N N . GLY A 1 211 ? -16.103 9.745 38.677 1.00 48.03 211 GLY A N 1
ATOM 1585 C CA . GLY A 1 211 ? -15.899 10.604 39.823 1.00 48.03 211 GLY A CA 1
ATOM 1586 C C . GLY A 1 211 ? -17.010 10.297 40.813 1.00 48.03 211 GLY A C 1
ATOM 1587 O O . GLY A 1 211 ? -18.000 11.019 40.884 1.00 48.03 211 GLY A O 1
ATOM 1588 N N . ALA A 1 212 ? -16.879 9.198 41.554 1.00 50.62 212 ALA A N 1
ATOM 1589 C CA . ALA A 1 212 ? -17.721 8.934 42.701 1.00 50.62 212 ALA A CA 1
ATOM 1590 C C . ALA A 1 212 ? -17.386 9.994 43.757 1.00 50.62 212 ALA A C 1
ATOM 1592 O O . ALA A 1 212 ? -16.409 9.880 44.496 1.00 50.62 212 ALA A O 1
ATOM 1593 N N . SER A 1 213 ? -18.174 11.070 43.813 1.00 57.78 213 SER A N 1
ATOM 1594 C CA . SER A 1 213 ? -18.080 12.025 44.910 1.00 57.78 213 SER A CA 1
ATOM 1595 C C . SER A 1 213 ? -18.640 11.361 46.166 1.00 57.78 213 SER A C 1
ATOM 1597 O O . SER A 1 213 ? -19.854 11.195 46.305 1.00 57.78 213 SER A O 1
ATOM 1599 N N . ILE A 1 214 ? -17.766 10.986 47.093 1.00 57.16 214 ILE A N 1
ATOM 1600 C CA . ILE A 1 214 ? -18.177 10.600 48.440 1.00 57.16 214 ILE A CA 1
ATOM 1601 C C . ILE A 1 214 ? -18.511 11.889 49.192 1.00 57.16 214 ILE A C 1
ATOM 1603 O O . ILE A 1 214 ? -17.623 12.677 49.514 1.00 57.16 214 ILE A O 1
ATOM 1607 N N . ARG A 1 215 ? -19.794 12.121 49.485 1.00 57.56 215 ARG A N 1
ATOM 1608 C CA . ARG A 1 215 ? -20.187 13.148 50.458 1.00 57.56 215 ARG A CA 1
ATOM 1609 C C . ARG A 1 215 ? -20.024 12.563 51.856 1.00 57.56 215 ARG A C 1
ATOM 1611 O O . ARG A 1 215 ? -20.833 11.746 52.288 1.00 57.56 215 ARG A O 1
ATOM 1618 N N . VAL A 1 216 ? -18.965 12.968 52.548 1.00 59.66 216 VAL A N 1
ATOM 1619 C CA . VAL A 1 216 ? -18.808 12.712 53.982 1.00 59.66 216 VAL A CA 1
ATOM 1620 C C . VAL A 1 216 ? -19.694 13.722 54.709 1.00 59.66 216 VAL A C 1
ATOM 1622 O O . VAL A 1 216 ? -19.434 14.919 54.644 1.00 59.66 216 VAL A O 1
ATOM 1625 N N . GLY A 1 217 ? -20.784 13.259 55.321 1.00 59.25 217 GLY A N 1
ATOM 1626 C CA . GLY A 1 217 ? -21.601 14.099 56.200 1.00 59.25 217 GLY A CA 1
ATOM 1627 C C . GLY A 1 217 ? -20.884 14.404 57.519 1.00 59.25 217 GLY A C 1
ATOM 1628 O O . GLY A 1 217 ? -19.873 13.789 57.842 1.00 59.25 217 GLY A O 1
ATOM 1629 N N . ASP A 1 218 ? -21.449 15.307 58.315 1.00 62.16 218 ASP A N 1
ATOM 1630 C CA . ASP A 1 218 ? -20.841 15.931 59.508 1.00 62.16 218 ASP A CA 1
ATOM 1631 C C . ASP A 1 218 ? -20.568 14.972 60.693 1.00 62.16 218 ASP A C 1
ATOM 1633 O O . ASP A 1 218 ? -20.243 15.400 61.801 1.00 62.16 218 ASP A O 1
ATOM 1637 N N . LYS A 1 219 ? -20.719 13.656 60.494 1.00 58.22 219 LYS A N 1
ATOM 1638 C CA . LYS A 1 219 ? -20.469 12.616 61.497 1.00 58.22 219 LYS A CA 1
ATOM 1639 C C . LYS A 1 219 ? -19.186 11.859 61.172 1.00 58.22 219 LYS A C 1
ATOM 1641 O O . LYS A 1 219 ? -19.046 11.276 60.099 1.00 58.22 219 LYS A O 1
ATOM 1646 N N . ALA A 1 220 ? -18.272 11.807 62.138 1.00 57.75 220 ALA A N 1
ATOM 1647 C CA . ALA A 1 220 ? -17.051 11.019 62.035 1.00 57.75 220 ALA A CA 1
ATOM 1648 C C . ALA A 1 220 ? -17.372 9.518 61.900 1.00 57.75 220 ALA A C 1
ATOM 1650 O O . ALA A 1 220 ? -18.051 8.950 62.756 1.00 57.75 220 ALA A O 1
ATOM 1651 N N . GLY A 1 221 ? -16.856 8.872 60.849 1.00 60.00 221 GLY A N 1
ATOM 1652 C CA . GLY A 1 221 ? -16.875 7.410 60.724 1.00 60.00 221 GLY A CA 1
ATOM 1653 C C . GLY A 1 221 ? -17.193 6.866 59.334 1.00 60.00 221 GLY A C 1
ATOM 1654 O O . GLY A 1 221 ? -18.118 6.071 59.195 1.00 60.00 221 GLY A O 1
ATOM 1655 N N . LEU A 1 222 ? -16.419 7.233 58.310 1.00 60.78 222 LEU A N 1
ATOM 1656 C CA . LEU A 1 222 ? -16.464 6.532 57.025 1.00 60.78 222 LEU A CA 1
ATOM 1657 C C . LEU A 1 222 ? -15.605 5.256 57.129 1.00 60.78 222 LEU A C 1
ATOM 1659 O O . LEU A 1 222 ? -14.399 5.347 57.352 1.00 60.78 222 LEU A O 1
ATOM 1663 N N . ARG A 1 223 ? -16.208 4.067 57.012 1.00 58.03 223 ARG A N 1
ATOM 1664 C CA . ARG A 1 223 ? -15.483 2.784 56.993 1.00 58.03 223 ARG A CA 1
ATOM 1665 C C . ARG A 1 223 ? -15.657 2.125 55.628 1.00 58.03 223 ARG A C 1
ATOM 1667 O O . ARG A 1 223 ? -16.767 1.741 55.276 1.00 58.03 223 ARG A O 1
ATOM 1674 N N . PHE A 1 224 ? -14.564 1.974 54.883 1.00 58.09 224 PHE A N 1
ATOM 1675 C CA . PHE A 1 224 ? -14.522 1.109 53.704 1.00 58.09 224 PHE A CA 1
ATOM 1676 C C . PHE A 1 224 ? -14.210 -0.315 54.161 1.00 58.09 224 PHE A C 1
ATOM 1678 O O . PHE A 1 224 ? -13.184 -0.549 54.797 1.00 58.09 224 PHE A O 1
ATOM 1685 N N . GLY A 1 225 ? -15.107 -1.256 53.878 1.00 48.66 225 GLY A N 1
ATOM 1686 C CA . GLY A 1 225 ? -14.861 -2.682 54.067 1.00 48.66 225 GLY A CA 1
ATOM 1687 C C . GLY A 1 225 ? -14.554 -3.319 52.720 1.00 48.66 225 GLY A C 1
ATOM 1688 O O . GLY A 1 225 ? -15.397 -3.279 51.830 1.00 48.66 225 GLY A O 1
ATOM 1689 N N . PHE A 1 226 ? -13.372 -3.911 52.569 1.00 56.41 226 PHE A N 1
ATOM 1690 C CA . PHE A 1 226 ? -13.087 -4.808 51.453 1.00 56.41 226 PHE A CA 1
ATOM 1691 C C . PHE A 1 226 ? -13.299 -6.238 51.934 1.00 56.41 226 PHE A C 1
ATOM 1693 O O . PHE A 1 226 ? -12.696 -6.658 52.920 1.00 56.41 226 PHE A O 1
ATOM 1700 N N . THR A 1 227 ? -14.164 -6.984 51.254 1.00 47.94 227 THR A N 1
ATOM 1701 C CA . THR A 1 227 ? -14.292 -8.429 51.446 1.00 47.94 227 THR A CA 1
ATOM 1702 C C . THR A 1 227 ? -13.518 -9.110 50.328 1.00 47.94 227 THR A C 1
ATOM 1704 O O . THR A 1 227 ? -13.921 -9.059 49.170 1.00 47.94 227 THR A O 1
ATOM 1707 N N . THR A 1 228 ? -12.381 -9.721 50.649 1.00 45.88 228 THR A N 1
ATOM 1708 C CA . THR A 1 228 ? -11.724 -10.653 49.731 1.00 45.88 228 THR A CA 1
ATOM 1709 C C . THR A 1 228 ? -12.289 -12.036 50.005 1.00 45.88 228 THR A C 1
ATOM 1711 O O . THR A 1 228 ? -12.058 -12.582 51.085 1.00 45.88 228 THR A O 1
ATOM 1714 N N . ASN A 1 229 ? -13.025 -12.611 49.055 1.00 40.16 229 ASN A N 1
ATOM 1715 C CA . ASN A 1 229 ? -13.306 -14.040 49.123 1.00 40.16 229 ASN A CA 1
ATOM 1716 C C . ASN A 1 229 ? -11.988 -14.771 48.862 1.00 40.16 229 ASN A C 1
ATOM 1718 O O . ASN A 1 229 ? -11.423 -14.665 47.776 1.00 40.16 229 ASN A O 1
ATOM 1722 N N . ALA A 1 230 ? -11.485 -15.465 49.879 1.00 45.41 230 ALA A N 1
ATOM 1723 C CA . ALA A 1 230 ? -10.386 -16.403 49.736 1.00 45.41 230 ALA A CA 1
ATOM 1724 C C . ALA A 1 230 ? -10.964 -17.814 49.576 1.00 45.41 230 ALA A C 1
ATOM 1726 O O . ALA A 1 230 ? -11.497 -18.349 50.548 1.00 45.41 230 ALA A O 1
ATOM 1727 N N . ALA A 1 231 ? -10.883 -18.350 48.352 1.00 41.50 231 ALA A N 1
ATOM 1728 C CA . ALA A 1 231 ? -10.676 -19.755 47.957 1.00 41.50 231 ALA A CA 1
ATOM 1729 C C . ALA A 1 231 ? -11.127 -19.943 46.502 1.00 41.50 231 ALA A C 1
ATOM 1731 O O . ALA A 1 231 ? -12.343 -19.802 46.240 1.00 41.50 231 ALA A O 1
#

Foldseek 3Di:
DVVVVVVVVVVVVVVVVPPPPPVVPAAEWDKDFPFQQQDQFGWIKTHDPLEIFIWGFPQHGNQLEHEDAAQDKRKTKIAGGDPVRGPGPPDDCVVPPPHDHDLAPDPWKWKFFQAAKWKDFPNWTWQKDFASNDNDPDPRRIHGNPNVGGNMMMTITRRNPPDFDKTWIKIWGKMFIWGDDVDTDGNYMDTDMDTGNIYGYHYHPPPPPVVPDDDDPPDPDDDDDDDDDDD

Sequence (231 aa):
MKKRFIAIMLAALMAVCAVPISAMAADALAFTDSTGINTNHYSFTLYNGDDYIANVLEGADKNKTQTVEKGETAKFVLNAGTYESATYPNVDFSQYTTGSYHYGASNKYCIATDSAFTLTGNGVTASVSGFGSTTYSGDSNYGGYKSNKSIATTFTVDTANLAAGTYTLSLSYKYQMKKDNWGYKTAKEYAGTIDGIKLVVTESKQTESIGASIRVGDKAGLRFGFTTNAA

Secondary structure (DSSP, 8-state):
-HHHHHHHHHHHHHHHS-------PPEEPEEEE---BSSSEEEEEEEETTEEEEEEEEEEETTSEEEEETTSEEEEEEEEPPGGGB--TT--GGG-TT---TTT-STTEEEE-SS--EEEETTEE-EEEETTSS---SGGGEEGGGT-----EEEEEE-TTPPSEEEEEEEEEEEEEEEESSSEEEEEEEEEEEEEEEEEEEPP-------------SSS---PPP-----